Protein AF-X1MNK0-F1 (afdb_monomer_lite)

pLDDT: mean 80.71, std 18.12, range [31.5, 98.0]

Sequence (258 aa):
GKPVTCNIVKPFLPTLLDQTLGMRIPTPIVTHVYDCQQCSGDLDVIRCLNLDRKQLCRLSQLFAEKPAVDDVACSKARADVDSVIAMFFQNTNAQILKHFCTCSGCRELLYQHRQEFRDGLLQKKITDKKFLCDNVSATHIFDYVVPYGIDPANDQYAKFRRSLISHLVYCPNCLAKMQQLHQTIYGIAERAESDVVTIYHIDESAKAEAISESDDIYAGFPIRVERANRGDEVNAGQLASTIDLGAALKQKVSATNL

Structure (mmCIF, N/CA/C/O backbone):
data_AF-X1MNK0-F1
#
_entry.id   AF-X1MNK0-F1
#
loop_
_atom_site.group_PDB
_atom_site.id
_atom_site.type_symbol
_atom_site.label_atom_id
_atom_site.label_alt_id
_atom_site.label_comp_id
_atom_site.label_asym_id
_atom_site.label_entity_id
_atom_site.label_seq_id
_atom_site.pdbx_PDB_ins_code
_atom_site.Cartn_x
_atom_site.Cartn_y
_atom_site.Cartn_z
_atom_site.occupancy
_atom_site.B_iso_or_equiv
_atom_site.auth_seq_id
_atom_site.auth_comp_id
_atom_site.auth_asym_id
_atom_site.auth_atom_id
_atom_site.pdbx_PDB_model_num
ATOM 1 N N . GLY A 1 1 ? 23.516 -0.480 -21.718 1.00 78.25 1 GLY A N 1
ATOM 2 C CA . GLY A 1 1 ? 22.256 0.173 -21.325 1.00 78.25 1 GLY A CA 1
ATOM 3 C C . GLY A 1 1 ? 22.143 0.234 -19.815 1.00 78.25 1 GLY A C 1
ATOM 4 O O . GLY A 1 1 ? 22.989 -0.320 -19.123 1.00 78.25 1 GLY A O 1
ATOM 5 N N . LYS A 1 2 ? 21.119 0.914 -19.301 1.00 85.56 2 LYS A N 1
ATOM 6 C CA . LYS A 1 2 ? 20.775 0.973 -17.876 1.00 85.56 2 LYS A CA 1
ATOM 7 C C . LYS A 1 2 ? 19.555 0.074 -17.616 1.00 85.56 2 LYS A C 1
ATOM 9 O O . LYS A 1 2 ? 18.593 0.160 -18.380 1.00 85.56 2 LYS A O 1
ATOM 14 N N . PRO A 1 3 ? 19.579 -0.783 -16.580 1.00 91.88 3 PRO A N 1
ATOM 15 C CA . PRO A 1 3 ? 18.483 -1.703 -16.310 1.00 91.88 3 PRO A CA 1
ATOM 16 C C . PRO A 1 3 ? 17.337 -1.017 -15.559 1.00 91.88 3 PRO A C 1
ATOM 18 O O . PRO A 1 3 ? 17.549 -0.170 -14.690 1.00 91.88 3 PRO A O 1
ATOM 21 N N . VAL A 1 4 ? 16.120 -1.445 -15.862 1.00 92.94 4 VAL A N 1
ATOM 22 C CA . VAL A 1 4 ? 14.882 -1.146 -15.146 1.00 92.94 4 VAL A CA 1
ATOM 23 C C . VAL A 1 4 ? 14.296 -2.486 -14.708 1.00 92.94 4 VAL A C 1
ATOM 25 O O . VAL A 1 4 ? 13.894 -3.304 -15.536 1.00 92.94 4 VAL A O 1
ATOM 28 N N . THR A 1 5 ? 14.313 -2.724 -13.396 1.00 95.06 5 THR A N 1
ATOM 29 C CA . THR A 1 5 ? 13.782 -3.932 -12.747 1.00 95.06 5 THR A CA 1
ATOM 30 C C . THR A 1 5 ? 12.474 -3.625 -12.024 1.00 95.06 5 THR A C 1
ATOM 32 O O . THR A 1 5 ? 12.120 -2.459 -11.818 1.00 95.06 5 THR A O 1
ATOM 35 N N . CYS A 1 6 ? 11.789 -4.664 -11.539 1.00 95.38 6 CYS A N 1
ATOM 36 C CA . CYS A 1 6 ? 10.554 -4.495 -10.777 1.00 95.38 6 CYS A CA 1
ATOM 37 C C . CYS A 1 6 ? 10.731 -3.584 -9.552 1.00 95.38 6 CYS A C 1
ATOM 39 O O . CYS A 1 6 ? 9.852 -2.772 -9.285 1.00 95.38 6 CYS A O 1
ATOM 41 N N . ASN A 1 7 ? 11.854 -3.651 -8.821 1.00 94.06 7 ASN A N 1
ATOM 42 C CA . ASN A 1 7 ? 12.066 -2.769 -7.665 1.00 94.06 7 ASN A CA 1
ATOM 43 C C . ASN A 1 7 ? 12.278 -1.305 -8.059 1.00 94.06 7 ASN A C 1
ATOM 45 O O . ASN A 1 7 ? 11.892 -0.420 -7.300 1.00 94.06 7 ASN A O 1
ATOM 49 N N . ILE A 1 8 ? 12.854 -1.040 -9.236 1.00 94.31 8 ILE A N 1
ATOM 50 C CA . ILE A 1 8 ? 12.957 0.325 -9.766 1.00 94.31 8 ILE A CA 1
ATOM 51 C C . ILE A 1 8 ? 11.565 0.841 -10.139 1.00 94.31 8 ILE A C 1
ATOM 53 O O . ILE A 1 8 ? 11.261 1.998 -9.878 1.00 94.31 8 ILE A O 1
ATOM 57 N N . VAL A 1 9 ? 10.712 -0.007 -10.718 1.00 94.81 9 VAL A N 1
ATOM 58 C CA . VAL A 1 9 ? 9.365 0.360 -11.184 1.00 94.81 9 VAL A CA 1
ATOM 59 C C . VAL A 1 9 ? 8.353 0.501 -10.051 1.00 94.81 9 VAL A C 1
ATOM 61 O O . VAL A 1 9 ? 7.493 1.378 -10.108 1.00 94.81 9 VAL A O 1
ATOM 64 N N . LYS A 1 10 ? 8.448 -0.336 -9.016 1.00 95.25 10 LYS A N 1
ATOM 65 C CA . LYS A 1 10 ? 7.460 -0.464 -7.937 1.00 95.25 10 LYS A CA 1
ATOM 66 C C . LYS A 1 10 ? 7.042 0.885 -7.321 1.00 95.25 10 LYS A C 1
ATOM 68 O O . LYS A 1 10 ? 5.838 1.132 -7.281 1.00 95.25 10 LYS A O 1
ATOM 73 N N . PRO A 1 11 ? 7.952 1.813 -6.956 1.00 95.38 11 PRO A N 1
ATOM 74 C CA . PRO A 1 11 ? 7.573 3.138 -6.455 1.00 95.38 11 PRO A CA 1
ATOM 75 C C . PRO A 1 11 ? 6.721 3.978 -7.410 1.00 95.38 11 PRO A C 1
ATOM 77 O O . PRO A 1 11 ? 5.974 4.844 -6.962 1.00 95.38 11 PRO A O 1
ATOM 80 N N . PHE A 1 12 ? 6.818 3.746 -8.717 1.00 93.69 12 PHE A N 1
ATOM 81 C CA . PHE A 1 12 ? 6.101 4.511 -9.734 1.00 93.69 12 PHE A CA 1
ATOM 82 C C . PHE A 1 12 ? 4.713 3.943 -10.034 1.00 93.69 12 PHE A C 1
ATOM 84 O O . PHE A 1 12 ? 3.867 4.679 -10.532 1.00 93.69 12 PHE A O 1
ATOM 91 N N . LEU A 1 13 ? 4.432 2.678 -9.696 1.00 94.56 13 LEU A N 1
ATOM 92 C CA . LEU A 1 13 ? 3.138 2.050 -9.997 1.00 94.56 13 LEU A CA 1
ATOM 93 C C . LEU A 1 13 ? 1.934 2.888 -9.525 1.00 94.56 13 LEU A C 1
ATOM 95 O O . LEU A 1 13 ? 1.036 3.114 -10.334 1.00 94.56 13 LEU A O 1
ATOM 99 N N . PRO A 1 14 ? 1.895 3.427 -8.287 1.00 94.62 14 PRO A N 1
ATOM 100 C CA . PRO A 1 14 ? 0.747 4.220 -7.850 1.00 94.62 14 PRO A CA 1
ATOM 101 C C . PRO A 1 14 ? 0.570 5.519 -8.644 1.00 94.62 14 PRO A C 1
ATOM 103 O O . PRO A 1 14 ? -0.558 5.922 -8.917 1.00 94.62 14 PRO A O 1
ATOM 106 N N . THR A 1 15 ? 1.662 6.185 -9.032 1.00 89.56 15 THR A N 1
ATOM 107 C CA . THR A 1 15 ? 1.595 7.469 -9.747 1.00 89.56 15 THR A CA 1
ATOM 108 C C . THR A 1 15 ? 1.287 7.299 -11.230 1.00 89.56 15 THR A C 1
ATOM 110 O O . THR A 1 15 ? 0.727 8.215 -11.821 1.00 89.56 15 THR A O 1
ATOM 113 N N . LEU A 1 16 ? 1.533 6.124 -11.823 1.00 90.25 16 LEU A N 1
ATOM 114 C CA . LEU A 1 16 ? 1.072 5.802 -13.182 1.00 90.25 16 LEU A CA 1
ATOM 115 C C . LEU A 1 16 ? -0.460 5.846 -13.325 1.00 90.25 16 LEU A C 1
ATOM 117 O O . LEU A 1 16 ? -0.965 5.994 -14.434 1.00 90.25 16 LEU A O 1
ATOM 121 N N . LEU A 1 17 ? -1.200 5.728 -12.217 1.00 89.38 17 LEU A N 1
ATOM 122 C CA . LEU A 1 17 ? -2.661 5.839 -12.190 1.00 89.38 17 LEU A CA 1
ATOM 123 C C . LEU A 1 17 ? -3.158 7.290 -12.074 1.00 89.38 17 LEU A C 1
ATOM 125 O O . LEU A 1 17 ? -4.355 7.537 -12.224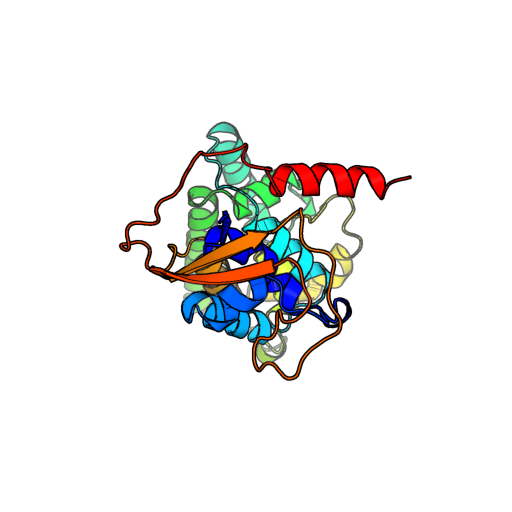 1.00 89.38 17 LEU A O 1
ATOM 129 N N . ASP A 1 18 ? -2.268 8.256 -11.821 1.00 79.62 18 ASP A N 1
ATOM 130 C CA . ASP A 1 18 ? -2.623 9.674 -11.785 1.00 79.62 18 ASP A CA 1
ATOM 131 C C . ASP A 1 18 ? -2.790 10.204 -13.219 1.00 79.62 18 ASP A C 1
ATOM 133 O O . ASP A 1 18 ? -1.825 10.511 -13.921 1.00 79.62 18 ASP A O 1
ATOM 137 N N . GLN A 1 19 ? -4.047 10.339 -13.653 1.00 66.88 19 GLN A N 1
ATOM 138 C CA . GLN A 1 19 ? -4.420 10.811 -14.992 1.00 66.88 19 GLN A CA 1
ATOM 139 C C . GLN A 1 19 ? -3.876 12.210 -15.324 1.00 66.88 19 GLN A C 1
ATOM 141 O O . GLN A 1 19 ? -3.774 12.562 -16.500 1.00 66.88 19 GLN A O 1
ATOM 146 N N . THR A 1 20 ? -3.486 13.007 -14.320 1.00 63.38 20 THR A N 1
ATOM 147 C CA . THR A 1 20 ? -2.887 14.332 -14.555 1.00 63.38 20 THR A CA 1
ATOM 148 C C . THR A 1 20 ? -1.499 14.263 -15.189 1.00 63.38 20 THR A C 1
ATOM 150 O O . THR A 1 20 ? -1.052 15.251 -15.771 1.00 63.38 20 THR A O 1
ATOM 153 N N . LEU A 1 21 ? -0.826 13.109 -15.125 1.00 59.91 21 LEU A N 1
ATOM 154 C CA . LEU A 1 21 ? 0.528 12.934 -15.651 1.00 59.91 21 LEU A CA 1
ATOM 155 C C . LEU A 1 21 ? 0.590 12.591 -17.145 1.00 59.91 21 LEU A C 1
ATOM 157 O O . LEU A 1 21 ? 1.698 12.562 -17.672 1.00 59.91 21 LEU A O 1
ATOM 161 N N . GLY A 1 22 ? -0.558 12.370 -17.808 1.00 56.12 22 GLY A N 1
ATOM 162 C CA . GLY A 1 22 ? -0.745 12.241 -19.266 1.00 56.12 22 GLY A CA 1
ATOM 163 C C . GLY A 1 22 ? 0.529 12.010 -20.087 1.00 56.12 22 GLY A C 1
ATOM 164 O O . GLY A 1 22 ? 0.948 12.891 -20.841 1.00 56.12 22 GLY A O 1
ATOM 165 N N . MET A 1 23 ? 1.180 10.855 -19.910 1.00 59.44 23 MET A N 1
ATOM 166 C CA . MET A 1 23 ? 2.480 10.608 -20.531 1.00 59.44 23 MET A CA 1
ATOM 167 C C . MET A 1 23 ? 2.310 10.377 -22.031 1.00 59.44 23 MET A C 1
ATOM 169 O O . MET A 1 23 ? 1.620 9.453 -22.449 1.00 59.44 23 MET A O 1
ATOM 173 N N . ARG A 1 24 ? 2.950 11.229 -22.839 1.00 55.44 24 ARG A N 1
ATOM 174 C CA . ARG A 1 24 ? 2.905 11.162 -24.310 1.00 55.44 24 ARG A CA 1
ATOM 175 C C . ARG A 1 24 ? 3.951 10.228 -24.921 1.00 55.44 24 ARG A C 1
ATOM 177 O O . ARG A 1 24 ? 3.800 9.850 -26.072 1.00 55.44 24 ARG A O 1
ATOM 184 N N . ILE A 1 25 ? 4.997 9.880 -24.170 1.00 60.50 25 ILE A N 1
ATOM 185 C CA . ILE A 1 25 ? 6.074 8.981 -24.604 1.00 60.50 25 ILE A CA 1
ATOM 186 C C . ILE A 1 25 ? 6.196 7.877 -23.548 1.00 60.50 25 ILE A C 1
ATOM 188 O O . ILE A 1 25 ? 6.317 8.214 -22.362 1.00 60.50 25 ILE A O 1
ATOM 192 N N . PRO A 1 26 ? 6.160 6.585 -23.927 1.00 69.88 26 PRO A N 1
ATOM 193 C CA . PRO A 1 26 ? 6.355 5.494 -22.981 1.00 69.88 26 PRO A CA 1
ATOM 194 C C . PRO A 1 26 ? 7.727 5.632 -22.321 1.00 69.88 26 PRO A C 1
ATOM 196 O O . PRO A 1 26 ? 8.762 5.608 -22.977 1.00 69.88 26 PRO A O 1
ATOM 199 N N . THR A 1 27 ? 7.776 5.821 -21.008 1.00 84.69 27 THR A N 1
ATOM 200 C CA . THR A 1 27 ? 9.059 5.809 -20.294 1.00 84.69 27 THR A CA 1
ATOM 201 C C . THR A 1 27 ? 9.567 4.366 -20.191 1.00 84.69 27 THR A C 1
ATOM 203 O O . THR A 1 27 ? 8.749 3.447 -20.223 1.00 84.69 27 THR A O 1
ATOM 206 N N . PRO A 1 28 ? 10.875 4.121 -19.983 1.00 87.81 28 PRO A N 1
ATOM 207 C CA . PRO A 1 28 ? 11.374 2.770 -19.705 1.00 87.81 28 PRO A CA 1
ATOM 208 C C . PRO A 1 28 ? 10.635 2.064 -18.551 1.00 87.81 28 PRO A C 1
ATOM 210 O O . PRO A 1 28 ? 10.522 0.844 -18.538 1.00 87.81 28 PRO A O 1
ATOM 213 N N . ILE A 1 29 ? 10.082 2.836 -17.607 1.00 89.75 29 ILE A N 1
ATOM 214 C CA . ILE A 1 29 ? 9.209 2.345 -16.532 1.00 89.75 29 ILE A CA 1
ATOM 215 C C . ILE A 1 29 ? 7.887 1.809 -17.099 1.00 89.75 29 ILE A C 1
ATOM 217 O O . ILE A 1 29 ? 7.488 0.705 -16.746 1.00 89.75 29 ILE A O 1
ATOM 221 N N . VAL A 1 30 ? 7.213 2.559 -17.978 1.00 88.38 30 VAL A N 1
ATOM 222 C CA . VAL A 1 30 ? 5.961 2.117 -18.624 1.00 88.38 30 VAL A CA 1
ATOM 223 C C . VAL A 1 30 ? 6.200 0.881 -19.481 1.00 88.38 30 VAL A C 1
ATOM 225 O O . VAL A 1 30 ? 5.417 -0.061 -19.411 1.00 88.38 30 VAL A O 1
ATOM 228 N N . THR A 1 31 ? 7.298 0.859 -20.234 1.00 89.38 31 THR A N 1
ATOM 229 C CA . THR A 1 31 ? 7.669 -0.292 -21.066 1.00 89.38 31 THR A CA 1
ATOM 230 C C . THR A 1 31 ? 7.909 -1.530 -20.211 1.00 89.38 31 THR A C 1
ATOM 232 O O . THR A 1 31 ? 7.340 -2.579 -20.488 1.00 89.38 31 THR A O 1
ATOM 235 N N . HIS A 1 32 ? 8.623 -1.398 -19.088 1.00 93.19 32 HIS A N 1
ATOM 236 C CA . HIS A 1 32 ? 8.760 -2.503 -18.140 1.00 93.19 32 HIS A CA 1
ATOM 237 C C . HIS A 1 32 ? 7.414 -2.991 -17.603 1.00 93.19 32 HIS A C 1
ATOM 239 O O . HIS A 1 32 ? 7.200 -4.194 -17.518 1.00 93.19 32 HIS A O 1
ATOM 245 N N . VAL A 1 33 ? 6.498 -2.088 -17.238 1.00 93.19 33 VAL A N 1
ATOM 246 C CA . VAL A 1 33 ? 5.158 -2.479 -16.768 1.00 93.19 33 VAL A CA 1
ATOM 247 C C . VAL A 1 33 ? 4.395 -3.247 -17.847 1.00 93.19 33 VAL A C 1
ATOM 249 O O . VAL A 1 33 ? 3.717 -4.211 -17.513 1.00 93.19 33 VAL A O 1
ATOM 252 N N . TYR A 1 34 ? 4.513 -2.853 -19.116 1.00 90.44 34 TYR A N 1
ATOM 253 C CA . TYR A 1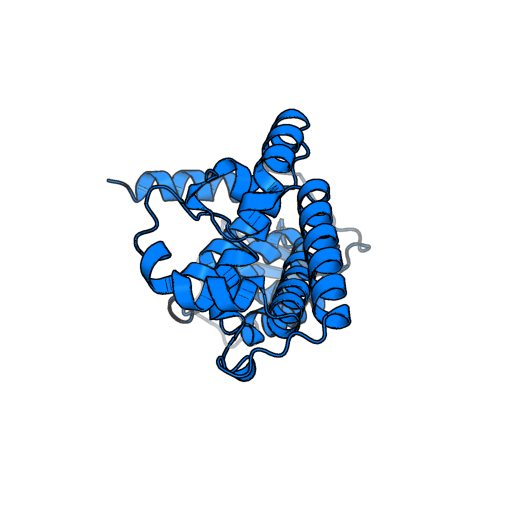 34 ? 3.875 -3.554 -20.230 1.00 90.44 34 TYR A CA 1
ATOM 254 C C . TYR A 1 34 ? 4.444 -4.969 -20.430 1.00 90.44 34 TYR A C 1
ATOM 256 O O . TYR A 1 34 ? 3.687 -5.921 -20.608 1.00 90.44 34 TYR A O 1
ATOM 264 N N . ASP A 1 35 ? 5.767 -5.119 -20.331 1.00 91.38 35 ASP A N 1
ATOM 265 C CA . ASP A 1 35 ? 6.458 -6.390 -20.578 1.00 91.38 35 ASP A CA 1
ATOM 266 C C . ASP A 1 35 ? 6.470 -7.346 -19.372 1.00 91.38 35 ASP A C 1
ATOM 268 O O . ASP A 1 35 ? 6.630 -8.562 -19.529 1.00 91.38 35 ASP A O 1
ATOM 272 N N . CYS A 1 36 ? 6.326 -6.812 -18.158 1.00 95.50 36 CYS A N 1
ATOM 273 C CA . CYS A 1 36 ? 6.372 -7.556 -16.906 1.00 95.50 36 CYS A CA 1
ATOM 274 C C . CYS A 1 36 ? 4.961 -7.812 -16.366 1.00 95.50 36 CYS A C 1
ATOM 276 O O . CYS A 1 36 ? 4.360 -6.951 -15.721 1.00 95.50 36 CYS A O 1
ATOM 278 N N . GLN A 1 37 ? 4.473 -9.046 -16.534 1.00 95.62 37 GLN A N 1
ATOM 279 C CA . GLN A 1 37 ? 3.151 -9.474 -16.051 1.00 95.62 37 GLN A CA 1
ATOM 280 C C . GLN A 1 37 ? 2.951 -9.240 -14.544 1.00 95.62 37 GLN A C 1
ATOM 282 O O . GLN A 1 37 ? 1.839 -8.985 -14.085 1.00 95.62 37 GLN A O 1
ATOM 287 N N . GLN A 1 38 ? 4.025 -9.323 -13.756 1.00 97.00 38 GLN A N 1
ATOM 288 C CA . GLN A 1 38 ? 3.951 -9.050 -12.327 1.00 97.00 38 GLN A CA 1
ATOM 289 C C . GLN A 1 38 ? 3.657 -7.570 -12.057 1.00 97.00 38 GLN A C 1
ATOM 291 O O . GLN A 1 38 ? 2.743 -7.259 -11.299 1.00 97.00 38 GLN A O 1
ATOM 296 N N . CYS A 1 39 ? 4.396 -6.655 -12.691 1.00 97.00 39 CYS A N 1
ATOM 297 C CA . CYS A 1 39 ? 4.196 -5.220 -12.505 1.00 97.00 39 CYS A CA 1
ATOM 298 C C . CYS A 1 39 ? 2.869 -4.734 -13.099 1.00 97.00 39 CYS A C 1
ATOM 300 O O . CYS A 1 39 ? 2.237 -3.864 -12.499 1.00 97.00 39 CYS A O 1
ATOM 302 N N . SER A 1 40 ? 2.422 -5.293 -14.231 1.00 96.19 40 SER A N 1
ATOM 303 C CA . SER A 1 40 ? 1.093 -4.989 -14.774 1.00 96.19 40 SER A CA 1
ATOM 304 C C . SER A 1 40 ? -0.022 -5.469 -13.841 1.00 96.19 40 SER A C 1
ATOM 306 O O . SER A 1 40 ? -0.930 -4.701 -13.528 1.00 96.19 40 SER A O 1
ATOM 308 N N . GLY A 1 41 ? 0.087 -6.693 -13.315 1.00 97.62 41 GLY A N 1
ATOM 309 C CA . GLY A 1 41 ? -0.868 -7.238 -12.352 1.00 97.62 41 GLY A CA 1
ATOM 310 C C . GLY A 1 41 ? -0.920 -6.430 -11.055 1.00 97.62 41 GLY A C 1
ATOM 311 O O . GLY A 1 41 ? -2.004 -6.111 -10.569 1.00 97.62 41 GLY A O 1
ATOM 312 N N . ASP A 1 42 ? 0.235 -6.031 -10.521 1.00 97.88 42 ASP A N 1
ATOM 313 C CA . ASP A 1 42 ? 0.305 -5.166 -9.340 1.00 97.88 42 ASP A CA 1
ATOM 314 C C . ASP A 1 42 ? -0.335 -3.789 -9.616 1.00 97.88 42 ASP A C 1
ATOM 316 O O . ASP A 1 42 ? -1.076 -3.276 -8.775 1.00 97.88 42 ASP A O 1
ATOM 320 N N . LEU A 1 43 ? -0.127 -3.203 -10.806 1.00 96.44 43 LEU A N 1
ATOM 321 C CA . LEU A 1 43 ? -0.776 -1.949 -11.213 1.00 96.44 43 LEU A CA 1
ATOM 322 C C . LEU A 1 43 ? -2.306 -2.078 -11.265 1.00 96.44 43 LEU A C 1
ATOM 324 O O . LEU A 1 43 ? -3.015 -1.180 -10.801 1.00 96.44 43 LEU A O 1
ATOM 328 N N . ASP A 1 44 ? -2.820 -3.183 -11.805 1.00 97.06 44 ASP A N 1
ATOM 329 C CA . ASP A 1 44 ? -4.258 -3.454 -11.873 1.00 97.06 44 ASP A CA 1
ATOM 330 C C . ASP A 1 44 ? -4.865 -3.640 -10.476 1.00 97.06 44 ASP A C 1
ATOM 332 O O . ASP A 1 44 ? -5.932 -3.094 -10.185 1.00 97.06 44 ASP A O 1
ATOM 336 N N . VAL A 1 45 ? -4.159 -4.331 -9.574 1.00 98.00 45 VAL A N 1
ATOM 337 C CA . VAL A 1 45 ? -4.568 -4.455 -8.169 1.00 98.00 45 VAL A CA 1
ATOM 338 C C . VAL A 1 45 ? -4.658 -3.080 -7.508 1.00 98.00 45 VAL A C 1
ATOM 340 O O . VAL A 1 45 ? -5.675 -2.782 -6.882 1.00 98.00 45 VAL A O 1
ATOM 343 N N . ILE A 1 46 ? -3.651 -2.214 -7.680 1.00 97.19 46 ILE A N 1
ATOM 344 C CA . ILE A 1 46 ? -3.669 -0.851 -7.123 1.00 97.19 46 ILE A CA 1
ATOM 345 C C . ILE A 1 46 ? -4.829 -0.041 -7.719 1.00 97.19 46 ILE A C 1
ATOM 347 O O . ILE A 1 46 ? -5.513 0.672 -6.982 1.00 97.19 46 ILE A O 1
ATOM 351 N N . ARG A 1 47 ? -5.109 -0.181 -9.022 1.00 96.19 47 ARG A N 1
ATOM 352 C CA . ARG A 1 47 ? -6.244 0.486 -9.682 1.00 96.19 47 ARG A CA 1
ATOM 353 C C . ARG A 1 47 ? -7.576 0.102 -9.038 1.00 96.19 47 ARG A C 1
ATOM 355 O O . ARG A 1 47 ? -8.396 0.979 -8.774 1.00 96.19 47 ARG A O 1
ATOM 362 N N . CYS A 1 48 ? -7.768 -1.176 -8.717 1.00 96.50 48 CYS A N 1
ATOM 363 C CA . CYS A 1 48 ? -8.976 -1.681 -8.056 1.00 96.50 48 CYS A CA 1
ATOM 364 C C . CYS A 1 48 ? -9.172 -1.151 -6.625 1.00 96.50 48 CYS A C 1
ATOM 366 O O . CYS A 1 48 ? -10.294 -1.170 -6.120 1.00 96.50 48 CYS A O 1
ATOM 368 N N . LEU A 1 49 ? -8.120 -0.643 -5.971 1.00 95.75 49 LEU A N 1
ATOM 369 C CA . LEU A 1 49 ? -8.247 0.005 -4.661 1.00 95.75 49 LEU A CA 1
ATOM 370 C C . LEU A 1 49 ? -8.940 1.376 -4.745 1.00 95.75 49 LEU A C 1
ATOM 372 O O . LEU A 1 49 ? -9.414 1.872 -3.721 1.00 95.75 49 LEU A O 1
ATOM 376 N N . ASN A 1 50 ? -9.010 1.974 -5.943 1.00 94.81 50 ASN A N 1
ATOM 377 C CA . ASN A 1 50 ? -9.645 3.267 -6.213 1.00 94.81 50 ASN A CA 1
ATOM 378 C C . ASN A 1 50 ? -9.159 4.393 -5.276 1.00 94.81 50 ASN A C 1
ATOM 380 O O . ASN A 1 50 ? -9.948 5.217 -4.820 1.00 94.81 50 ASN A O 1
ATOM 384 N N . LEU A 1 51 ? -7.865 4.381 -4.940 1.00 94.19 51 LEU A N 1
ATOM 385 C CA . LEU A 1 51 ? -7.241 5.347 -4.034 1.00 94.19 51 LEU A CA 1
ATOM 386 C C . LEU A 1 51 ? -7.238 6.755 -4.627 1.00 94.19 51 LEU A C 1
ATOM 388 O O . LEU A 1 51 ? -7.031 6.936 -5.827 1.00 94.19 51 LEU A O 1
ATOM 392 N N . ASP A 1 52 ? -7.415 7.762 -3.772 1.00 92.69 52 ASP A N 1
ATOM 393 C CA . ASP A 1 52 ? -7.284 9.150 -4.205 1.00 92.69 52 ASP A CA 1
ATOM 394 C C . ASP A 1 52 ? -5.818 9.522 -4.497 1.00 92.69 52 ASP A C 1
ATOM 396 O O . ASP A 1 52 ? -4.872 8.833 -4.109 1.00 92.69 52 ASP A O 1
ATOM 400 N N . ARG A 1 53 ? -5.609 10.667 -5.152 1.00 91.31 53 ARG A N 1
ATOM 401 C CA . ARG A 1 53 ? -4.273 11.150 -5.526 1.00 91.31 53 ARG A CA 1
ATOM 402 C C . ARG A 1 53 ? -3.300 11.249 -4.343 1.00 91.31 53 ARG A C 1
ATOM 404 O O . ARG A 1 53 ? -2.136 10.882 -4.474 1.00 91.31 53 ARG A O 1
ATOM 411 N N . LYS A 1 54 ? -3.745 11.738 -3.179 1.00 90.69 54 LYS A N 1
ATOM 412 C CA . LYS A 1 54 ? -2.886 11.868 -1.987 1.00 90.69 54 LYS A CA 1
ATOM 413 C C . LYS A 1 54 ? -2.528 10.495 -1.420 1.00 90.69 54 LYS A C 1
ATOM 415 O O . LYS A 1 54 ? -1.415 10.305 -0.929 1.00 90.69 54 LYS A O 1
ATOM 420 N N . GLN A 1 55 ? -3.457 9.546 -1.466 1.00 93.81 55 GLN A N 1
ATOM 421 C CA . GLN A 1 55 ? -3.237 8.156 -1.071 1.00 93.81 55 GLN A CA 1
ATOM 422 C C . GLN A 1 55 ? -2.255 7.457 -2.022 1.00 93.81 55 GLN A C 1
ATOM 424 O O . GLN A 1 55 ? -1.297 6.849 -1.547 1.00 93.81 55 GLN A O 1
ATOM 429 N N . LEU A 1 56 ? -2.405 7.628 -3.341 1.00 94.81 56 LEU A N 1
ATOM 430 C CA . LEU A 1 56 ? -1.466 7.109 -4.344 1.00 94.81 56 LEU A CA 1
ATOM 431 C C . LEU A 1 56 ? -0.052 7.682 -4.160 1.00 94.81 56 LEU A C 1
ATOM 433 O O . LEU A 1 56 ? 0.918 6.926 -4.163 1.00 94.81 56 LEU A O 1
ATOM 437 N N . CYS A 1 57 ? 0.083 8.989 -3.911 1.00 92.62 57 CYS A N 1
ATOM 438 C CA . CYS A 1 57 ? 1.383 9.605 -3.619 1.00 92.62 57 CYS A CA 1
ATOM 439 C C . CYS A 1 57 ? 2.048 9.010 -2.369 1.00 92.62 57 CYS A C 1
ATO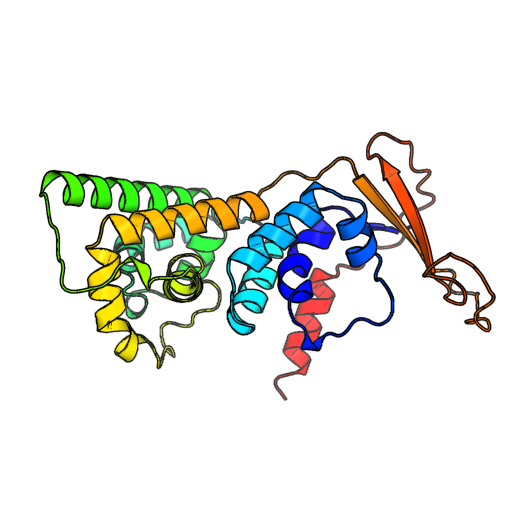M 441 O O . CYS A 1 57 ? 3.243 8.720 -2.384 1.00 92.62 57 CYS A O 1
ATOM 443 N N . ARG A 1 58 ? 1.291 8.795 -1.286 1.00 93.69 58 ARG A N 1
ATOM 444 C CA . ARG A 1 58 ? 1.824 8.168 -0.064 1.00 93.69 58 ARG A CA 1
ATOM 445 C C . ARG A 1 58 ? 2.198 6.707 -0.281 1.00 93.69 58 ARG A C 1
ATOM 447 O O . ARG A 1 58 ? 3.215 6.264 0.240 1.00 93.69 58 ARG A O 1
ATOM 454 N N . LEU A 1 59 ? 1.419 5.974 -1.074 1.00 95.69 59 LEU A N 1
ATOM 455 C CA . LEU A 1 59 ? 1.735 4.597 -1.444 1.00 95.69 59 LEU A CA 1
ATOM 456 C C . LEU A 1 59 ? 3.026 4.522 -2.275 1.00 95.69 59 LEU A C 1
ATOM 458 O O . LEU A 1 59 ? 3.872 3.671 -2.021 1.00 95.69 59 LEU A O 1
ATOM 462 N N . SER A 1 60 ? 3.213 5.456 -3.212 1.00 94.50 60 SER A N 1
ATOM 463 C CA . SER A 1 60 ? 4.445 5.592 -4.000 1.00 94.50 60 SER A CA 1
ATOM 464 C C . SER A 1 60 ? 5.662 5.837 -3.106 1.00 94.50 60 SER A C 1
ATOM 466 O O . SER A 1 60 ? 6.684 5.167 -3.247 1.00 94.50 60 SER A O 1
ATOM 468 N N . GLN A 1 61 ? 5.529 6.734 -2.124 1.00 93.81 61 GLN A N 1
ATOM 469 C CA . GLN A 1 61 ? 6.575 6.989 -1.134 1.00 93.81 61 GLN A CA 1
ATOM 470 C C . GLN A 1 61 ? 6.870 5.754 -0.283 1.00 93.81 61 GLN A C 1
ATOM 472 O O . GLN A 1 61 ? 8.036 5.425 -0.100 1.00 93.81 61 GLN A O 1
ATOM 477 N N . LEU A 1 62 ? 5.841 5.045 0.191 1.00 94.38 62 LEU A N 1
ATOM 478 C CA . LEU A 1 62 ? 6.015 3.808 0.953 1.00 94.38 62 LEU A CA 1
ATOM 479 C C . LEU A 1 62 ? 6.817 2.770 0.158 1.00 94.38 62 LEU A C 1
ATOM 481 O O . LEU A 1 62 ? 7.734 2.166 0.700 1.00 94.38 62 LEU A O 1
ATOM 485 N N . PHE A 1 63 ? 6.497 2.578 -1.122 1.00 94.88 63 PHE A N 1
ATOM 486 C CA . PHE A 1 63 ? 7.197 1.624 -1.985 1.00 94.88 63 PHE A CA 1
ATOM 487 C C . PHE A 1 63 ? 8.649 2.019 -2.286 1.00 94.88 63 PHE A C 1
ATOM 489 O O . PHE A 1 63 ? 9.446 1.153 -2.638 1.00 94.88 63 PHE A O 1
ATOM 496 N N . ALA A 1 64 ? 9.003 3.300 -2.146 1.00 92.75 64 ALA A N 1
ATOM 497 C CA . ALA A 1 64 ? 10.380 3.779 -2.269 1.00 92.75 64 ALA A CA 1
ATOM 498 C C . ALA A 1 64 ? 11.210 3.589 -0.986 1.00 92.75 64 ALA A C 1
ATOM 500 O O . ALA A 1 64 ? 12.441 3.656 -1.036 1.00 92.75 64 ALA A O 1
ATOM 501 N N . GLU A 1 65 ? 10.565 3.400 0.167 1.00 90.00 65 GLU A N 1
ATOM 502 C CA . GLU A 1 65 ? 11.260 3.226 1.439 1.00 90.00 65 GLU A CA 1
ATOM 503 C C . GLU A 1 65 ? 11.924 1.849 1.511 1.00 90.00 65 GLU A C 1
ATOM 505 O O . GLU A 1 65 ? 11.366 0.826 1.112 1.00 90.00 65 GLU A O 1
ATOM 510 N N . LYS A 1 66 ? 13.134 1.815 2.072 1.00 81.12 66 LYS A N 1
ATOM 511 C CA . LYS A 1 66 ? 13.807 0.554 2.380 1.00 81.12 66 LYS A CA 1
ATOM 512 C C . LYS A 1 66 ? 13.367 0.085 3.766 1.00 81.12 66 LYS A C 1
ATOM 514 O O . LYS A 1 66 ? 13.357 0.908 4.687 1.00 81.12 66 LYS A O 1
ATOM 519 N N . PRO A 1 67 ? 13.050 -1.208 3.949 1.00 76.00 67 PRO A N 1
ATOM 520 C CA . PRO A 1 67 ? 12.822 -1.757 5.275 1.00 76.00 67 PRO A CA 1
ATOM 521 C C . PRO A 1 67 ? 14.040 -1.481 6.156 1.00 76.00 67 PRO A C 1
ATOM 523 O O . PRO A 1 67 ? 15.170 -1.790 5.778 1.00 76.00 67 PRO A O 1
ATOM 526 N N . ALA A 1 68 ? 13.812 -0.879 7.318 1.00 72.31 68 ALA A N 1
ATOM 527 C CA . ALA A 1 68 ? 14.851 -0.630 8.303 1.00 72.31 68 ALA A CA 1
ATOM 528 C C . ALA A 1 68 ? 14.422 -1.280 9.616 1.00 72.31 68 ALA A C 1
ATOM 530 O O . ALA A 1 68 ? 13.406 -0.900 10.202 1.00 72.31 68 ALA A O 1
ATOM 531 N N . VAL A 1 69 ? 15.189 -2.280 10.050 1.00 76.00 69 VAL A N 1
ATOM 532 C CA . VAL A 1 69 ? 15.080 -2.824 11.403 1.00 76.00 69 VAL A CA 1
ATOM 533 C C . VAL A 1 69 ? 15.910 -1.922 12.308 1.00 76.00 69 VAL A C 1
ATOM 535 O O . VAL A 1 69 ? 17.102 -1.737 12.082 1.00 76.00 69 VAL A O 1
ATOM 538 N N . ASP A 1 70 ? 15.255 -1.333 13.298 1.00 84.81 70 ASP A N 1
ATOM 539 C CA . ASP A 1 70 ? 15.867 -0.481 14.313 1.00 84.81 70 ASP A CA 1
ATOM 540 C C . ASP A 1 70 ? 15.266 -0.891 15.654 1.00 84.81 70 ASP A C 1
ATOM 542 O O . ASP A 1 70 ? 14.091 -0.635 15.909 1.00 84.81 70 ASP A O 1
ATOM 546 N N . ASP A 1 71 ? 16.056 -1.553 16.497 1.00 86.62 71 ASP A N 1
ATOM 547 C CA . ASP A 1 71 ? 15.591 -2.109 17.771 1.00 86.62 71 ASP A CA 1
ATOM 548 C C . ASP A 1 71 ? 15.035 -1.038 18.720 1.00 86.62 71 ASP A C 1
ATOM 550 O O . ASP A 1 71 ? 14.068 -1.283 19.450 1.00 86.62 71 ASP A O 1
ATOM 554 N N . VAL A 1 72 ? 15.592 0.178 18.684 1.00 87.75 72 VAL A N 1
ATOM 555 C CA . VAL A 1 72 ? 15.124 1.297 19.510 1.00 87.75 72 VAL A CA 1
ATOM 556 C C . VAL A 1 72 ? 13.776 1.792 18.995 1.00 87.75 72 VAL A C 1
ATOM 558 O O . VAL A 1 72 ? 12.855 2.012 19.788 1.00 87.75 72 VAL A O 1
ATOM 561 N N . ALA A 1 73 ? 13.635 1.947 17.676 1.00 89.88 73 ALA A N 1
ATOM 562 C CA . ALA A 1 73 ? 12.363 2.319 17.064 1.00 89.88 73 ALA A CA 1
ATOM 563 C C . ALA A 1 73 ? 11.296 1.227 17.252 1.00 89.88 73 ALA A C 1
ATOM 565 O O . ALA A 1 73 ? 10.154 1.553 17.572 1.00 89.88 73 ALA A O 1
ATOM 566 N N . CYS A 1 74 ? 11.677 -0.050 17.161 1.00 94.00 74 CYS A N 1
ATOM 567 C CA . CYS A 1 74 ? 10.809 -1.194 17.425 1.00 94.00 74 CYS A CA 1
ATOM 568 C C . CYS A 1 74 ? 10.272 -1.164 18.857 1.00 94.00 74 CYS A C 1
ATOM 570 O O . CYS A 1 74 ? 9.071 -1.312 19.065 1.00 94.00 74 CYS A O 1
ATOM 572 N N . SER A 1 75 ? 11.139 -0.943 19.849 1.00 93.75 75 SER A N 1
ATOM 573 C CA . SER A 1 75 ? 10.735 -0.857 21.257 1.00 93.75 75 SER A CA 1
ATOM 574 C C . SER A 1 75 ? 9.719 0.268 21.494 1.00 93.75 75 SER A C 1
ATOM 576 O O . SER A 1 75 ? 8.667 0.045 22.095 1.00 93.75 75 SER A O 1
ATOM 578 N N . LYS A 1 76 ? 9.970 1.458 20.930 1.00 93.31 76 LYS A N 1
ATOM 579 C CA . LYS A 1 76 ? 9.033 2.593 21.003 1.00 93.31 76 LYS A CA 1
ATOM 580 C C . LYS A 1 76 ? 7.709 2.300 20.299 1.00 93.31 76 LYS A C 1
ATOM 582 O O . LYS A 1 76 ? 6.655 2.598 20.845 1.00 93.31 76 LYS A O 1
ATOM 587 N N . ALA A 1 77 ? 7.752 1.699 19.112 1.00 92.50 77 ALA A N 1
ATOM 588 C CA . ALA A 1 77 ? 6.548 1.348 18.369 1.00 92.50 77 ALA A CA 1
ATOM 589 C C . ALA A 1 77 ? 5.696 0.320 19.124 1.00 92.50 77 ALA A C 1
ATOM 591 O O . ALA A 1 77 ? 4.482 0.476 19.205 1.00 92.50 77 ALA A O 1
ATOM 592 N N . ARG A 1 78 ? 6.326 -0.686 19.743 1.00 93.31 78 ARG A N 1
ATOM 593 C CA . ARG A 1 78 ? 5.641 -1.678 20.584 1.00 93.31 78 ARG A CA 1
ATOM 594 C C . ARG A 1 78 ? 4.937 -1.045 21.781 1.00 93.31 78 ARG A C 1
ATOM 596 O O . ARG A 1 78 ? 3.832 -1.464 22.095 1.00 93.31 78 ARG A O 1
ATOM 603 N N . ALA A 1 79 ? 5.539 -0.037 22.411 1.00 93.00 79 ALA A N 1
ATOM 604 C CA . ALA A 1 79 ? 4.907 0.684 23.518 1.00 93.00 79 ALA A CA 1
ATOM 605 C C . ALA A 1 79 ? 3.623 1.430 23.095 1.00 93.00 79 ALA A C 1
ATOM 607 O O . ALA A 1 79 ? 2.704 1.563 23.896 1.00 93.00 79 ALA A O 1
ATOM 608 N N . ASP A 1 80 ? 3.537 1.850 21.830 1.00 92.38 80 ASP A N 1
ATOM 609 C CA . ASP A 1 80 ? 2.413 2.613 21.273 1.00 92.38 80 ASP A CA 1
ATOM 610 C C . ASP A 1 80 ? 1.428 1.756 20.453 1.00 92.38 80 ASP A C 1
ATOM 612 O O . ASP A 1 80 ? 0.492 2.291 19.845 1.00 92.38 80 ASP A O 1
ATOM 616 N N . VAL A 1 81 ? 1.612 0.431 20.410 1.00 91.94 81 VAL A N 1
ATOM 617 C CA . VAL A 1 81 ? 0.844 -0.462 19.525 1.00 91.94 81 VAL A CA 1
ATOM 618 C C . VAL A 1 81 ? -0.664 -0.369 19.771 1.00 91.94 81 VAL A C 1
ATOM 620 O O . VAL A 1 81 ? -1.435 -0.306 18.813 1.00 91.94 81 VAL A O 1
ATOM 623 N N . ASP A 1 82 ? -1.089 -0.244 21.030 1.00 90.88 82 ASP A N 1
ATOM 624 C CA . ASP A 1 82 ? -2.502 -0.135 21.407 1.00 90.88 82 ASP A CA 1
ATOM 625 C C . ASP A 1 82 ? -3.158 1.126 20.834 1.00 90.88 82 ASP A C 1
ATOM 627 O O . ASP A 1 82 ? -4.288 1.076 20.343 1.00 90.88 82 ASP A O 1
ATOM 631 N N . SER A 1 83 ? -2.435 2.251 20.810 1.00 90.81 83 SER A N 1
ATOM 632 C CA . SER A 1 83 ? -2.911 3.498 20.199 1.00 90.81 83 SER A CA 1
ATOM 633 C C . SER A 1 83 ? -3.122 3.339 18.691 1.00 90.81 83 SER A C 1
ATOM 635 O O . SER A 1 83 ? -4.082 3.877 18.134 1.00 90.81 83 SER A O 1
ATOM 637 N N . VAL A 1 84 ? -2.258 2.567 18.023 1.00 91.06 84 VAL A N 1
ATOM 638 C CA . VAL A 1 84 ? -2.360 2.283 16.583 1.00 91.06 84 VAL A CA 1
ATOM 639 C C . VAL A 1 84 ? -3.487 1.290 16.284 1.00 91.06 84 VAL A C 1
ATOM 641 O O . VAL A 1 84 ? -4.229 1.476 15.314 1.00 91.06 84 VAL A O 1
ATOM 644 N N . ILE A 1 85 ? -3.668 0.266 17.123 1.00 89.62 85 ILE A N 1
ATOM 645 C CA . ILE A 1 85 ? -4.776 -0.698 17.024 1.00 89.62 85 ILE A CA 1
ATOM 646 C C . ILE A 1 85 ? -6.117 0.014 17.203 1.00 89.62 85 ILE A C 1
ATOM 648 O O . ILE A 1 85 ? -7.025 -0.172 16.393 1.00 89.62 85 ILE A O 1
ATOM 652 N N . ALA A 1 86 ? -6.219 0.876 18.216 1.00 88.38 86 ALA A N 1
ATOM 653 C CA . ALA A 1 86 ? -7.408 1.670 18.495 1.00 88.38 86 ALA A CA 1
ATOM 654 C C . ALA A 1 86 ? -7.611 2.838 17.509 1.00 88.38 86 ALA A C 1
ATOM 656 O O . ALA A 1 86 ? -8.590 3.574 17.623 1.00 88.38 86 ALA A O 1
ATOM 657 N N . MET A 1 87 ? -6.704 3.013 16.537 1.00 88.81 87 MET A N 1
ATOM 658 C CA . MET A 1 87 ? -6.738 4.072 15.521 1.00 88.81 87 MET A CA 1
ATOM 659 C C . MET A 1 87 ? -6.755 5.493 16.119 1.00 88.81 87 MET A C 1
ATOM 661 O O . MET A 1 87 ? -7.213 6.446 15.486 1.00 88.81 87 MET A O 1
ATOM 665 N N . PHE A 1 88 ? -6.226 5.651 17.336 1.00 85.62 88 PHE A N 1
ATOM 666 C CA . PHE A 1 88 ? -6.093 6.923 18.044 1.00 85.62 88 PHE A CA 1
ATOM 667 C C . PHE A 1 88 ? -4.701 7.509 17.833 1.00 85.62 88 PHE A C 1
ATOM 669 O O . PHE A 1 88 ? -3.882 7.595 18.747 1.00 85.62 88 PHE A O 1
ATOM 676 N N . PHE A 1 89 ? -4.437 7.946 16.603 1.00 87.56 89 PHE A N 1
ATOM 677 C CA . PHE A 1 89 ? -3.109 8.417 16.213 1.00 87.56 89 PHE A CA 1
ATOM 678 C C . PHE A 1 89 ? -2.625 9.646 16.984 1.00 87.56 89 PHE A C 1
ATOM 680 O O . PHE A 1 89 ? -1.423 9.815 17.136 1.00 87.56 89 PHE A O 1
ATOM 687 N N . GLN A 1 90 ? -3.531 10.454 17.544 1.00 85.06 90 GLN A N 1
ATOM 688 C CA . GLN A 1 90 ? -3.179 11.588 18.409 1.00 85.06 90 GLN A CA 1
ATOM 689 C C . GLN A 1 90 ? -2.358 11.203 19.657 1.00 85.06 90 GLN A C 1
ATOM 691 O O . GLN A 1 90 ? -1.724 12.065 20.254 1.00 85.06 90 GLN A O 1
ATOM 696 N N . ASN A 1 91 ? -2.377 9.924 20.050 1.00 86.62 91 ASN A N 1
ATOM 697 C CA . ASN A 1 91 ? -1.627 9.399 21.191 1.00 86.62 91 ASN A CA 1
ATOM 698 C C . ASN A 1 91 ? -0.256 8.838 20.780 1.00 86.62 91 ASN A C 1
ATOM 700 O O . ASN A 1 91 ? 0.431 8.249 21.605 1.00 86.62 91 ASN A O 1
ATOM 704 N N . THR A 1 92 ? 0.127 8.979 19.511 1.00 90.56 92 THR A N 1
ATOM 705 C CA . THR A 1 92 ? 1.436 8.587 18.989 1.00 90.56 92 THR A CA 1
ATOM 706 C C . THR A 1 92 ? 1.981 9.690 18.074 1.00 90.56 92 THR A C 1
ATOM 708 O O . THR A 1 92 ? 1.462 10.806 18.038 1.00 90.56 92 THR A O 1
ATOM 711 N N . ASN A 1 93 ? 3.061 9.420 17.346 1.00 91.69 93 ASN A N 1
ATOM 712 C CA . ASN A 1 93 ? 3.708 10.389 16.468 1.00 91.69 93 ASN A CA 1
ATOM 713 C C . ASN A 1 93 ? 3.988 9.819 15.070 1.00 91.69 93 ASN A C 1
ATOM 715 O O . ASN A 1 93 ? 3.987 8.607 14.846 1.00 91.69 93 ASN A O 1
ATOM 719 N N . ALA A 1 94 ? 4.281 10.716 14.127 1.00 92.12 94 ALA A N 1
ATOM 720 C CA . ALA A 1 94 ? 4.515 10.373 12.725 1.00 92.12 94 ALA A CA 1
ATOM 721 C C . ALA A 1 94 ? 5.669 9.373 12.512 1.00 92.12 94 ALA A C 1
ATOM 723 O O . ALA A 1 94 ? 5.610 8.564 11.588 1.00 92.12 94 ALA A O 1
ATOM 724 N N . GLN A 1 95 ? 6.705 9.390 13.361 1.00 91.94 95 GLN A N 1
ATOM 725 C CA . GLN A 1 95 ? 7.836 8.462 13.236 1.00 91.94 95 GLN A CA 1
ATOM 726 C C . GLN A 1 95 ? 7.438 7.037 13.616 1.00 91.94 95 GLN A C 1
ATOM 728 O O . GLN A 1 95 ? 7.818 6.092 12.930 1.00 91.94 95 GLN A O 1
ATOM 733 N N . ILE A 1 96 ? 6.625 6.878 14.662 1.00 92.94 96 ILE A N 1
ATOM 734 C CA . ILE A 1 96 ? 6.098 5.571 15.067 1.00 92.94 96 ILE A CA 1
ATOM 735 C C . ILE A 1 96 ? 5.142 5.026 14.002 1.00 92.94 96 ILE A C 1
ATOM 737 O O . ILE A 1 96 ? 5.273 3.872 13.594 1.00 92.94 96 ILE A O 1
ATOM 741 N N . LEU A 1 97 ? 4.245 5.863 13.471 1.00 93.38 97 LEU A N 1
ATOM 742 C CA . LEU A 1 97 ? 3.353 5.475 12.372 1.00 93.38 97 LEU A CA 1
ATOM 743 C C . LEU A 1 97 ? 4.128 5.063 11.114 1.00 93.38 97 LEU A C 1
ATOM 745 O O . LEU A 1 97 ? 3.825 4.029 10.515 1.00 93.38 97 LEU A O 1
ATOM 749 N N . LYS A 1 98 ? 5.166 5.824 10.741 1.00 93.25 98 LYS A N 1
ATOM 750 C CA . LYS A 1 98 ? 6.094 5.451 9.664 1.00 93.25 98 LYS A CA 1
ATOM 751 C C . LYS A 1 98 ? 6.758 4.104 9.954 1.00 93.25 98 LYS A C 1
ATOM 753 O O . LYS A 1 98 ? 6.809 3.264 9.061 1.00 93.25 98 LYS A O 1
ATOM 758 N N . HIS A 1 99 ? 7.220 3.875 11.180 1.00 93.88 99 HIS A N 1
ATOM 759 C CA . HIS A 1 99 ? 7.904 2.640 11.553 1.00 93.88 99 HIS A CA 1
ATOM 760 C C . HIS A 1 99 ? 7.000 1.403 11.443 1.00 93.88 99 HIS A C 1
ATOM 762 O O . HIS A 1 99 ? 7.425 0.397 10.880 1.00 93.88 99 HIS A O 1
ATOM 768 N N . PHE A 1 100 ? 5.735 1.479 11.875 1.00 92.81 100 PHE A N 1
ATOM 769 C CA . PHE A 1 100 ? 4.754 0.406 11.635 1.00 92.81 100 PHE A CA 1
ATOM 770 C C . PHE A 1 100 ? 4.537 0.113 10.147 1.00 92.81 100 PHE A C 1
ATOM 772 O O . PHE A 1 100 ? 4.139 -0.996 9.791 1.00 92.81 100 PHE A O 1
ATOM 779 N N . CYS A 1 101 ? 4.804 1.087 9.273 1.00 93.06 101 CYS A N 1
ATOM 780 C CA . CYS A 1 101 ? 4.703 0.884 7.839 1.00 93.06 101 CYS A CA 1
ATOM 781 C C . CYS A 1 101 ? 5.952 0.230 7.230 1.00 93.06 101 CYS A C 1
ATOM 783 O O . CYS A 1 101 ? 5.816 -0.477 6.236 1.00 93.06 101 CYS A O 1
ATOM 785 N N . THR A 1 102 ? 7.149 0.472 7.770 1.00 92.62 102 THR A N 1
ATOM 786 C CA . THR A 1 102 ? 8.422 0.058 7.147 1.00 92.62 102 THR A CA 1
ATOM 787 C C . THR A 1 102 ? 9.102 -1.128 7.832 1.00 92.62 102 THR A C 1
ATOM 789 O O . THR A 1 102 ? 9.905 -1.810 7.199 1.00 92.62 102 THR A O 1
ATOM 792 N N . CYS A 1 103 ? 8.797 -1.398 9.102 1.00 93.38 103 CYS A N 1
ATOM 793 C CA . CYS A 1 103 ? 9.346 -2.520 9.859 1.00 93.38 103 CYS A CA 1
ATOM 794 C C . CYS A 1 103 ? 8.393 -3.719 9.814 1.00 93.38 103 CYS A C 1
ATOM 796 O O . CYS A 1 103 ? 7.298 -3.675 10.380 1.00 93.38 103 CYS A O 1
ATOM 798 N N . SER A 1 104 ? 8.825 -4.812 9.180 1.00 92.06 104 SER A N 1
ATOM 799 C CA . SER A 1 104 ? 8.022 -6.032 9.036 1.00 92.06 104 SER A CA 1
ATOM 800 C C . SER A 1 104 ? 7.611 -6.632 10.382 1.00 92.06 104 SER A C 1
ATOM 802 O O . SER A 1 104 ? 6.448 -6.982 10.544 1.00 92.06 104 SER A O 1
ATOM 804 N N . GLY A 1 105 ? 8.508 -6.666 11.373 1.00 92.88 105 GLY A N 1
ATOM 805 C CA . GLY A 1 105 ? 8.210 -7.224 12.697 1.00 92.88 105 GLY A CA 1
ATOM 806 C C . GLY A 1 105 ? 7.168 -6.420 13.486 1.00 92.88 105 GLY A C 1
ATOM 807 O O . GLY A 1 105 ? 6.255 -6.992 14.075 1.00 92.88 105 GLY A O 1
ATOM 808 N N . CYS A 1 106 ? 7.249 -5.085 13.477 1.00 93.50 106 CYS A N 1
ATOM 809 C CA . CYS A 1 106 ? 6.233 -4.237 14.119 1.00 93.50 106 CYS A CA 1
ATOM 810 C C . CYS A 1 106 ? 4.889 -4.303 13.384 1.00 93.50 106 CYS A C 1
ATOM 812 O O . CYS A 1 106 ? 3.827 -4.230 14.001 1.00 93.50 106 CYS A O 1
ATOM 814 N N . ARG A 1 107 ? 4.927 -4.470 12.062 1.00 92.56 107 ARG A N 1
ATOM 815 C CA . ARG A 1 107 ? 3.733 -4.628 11.240 1.00 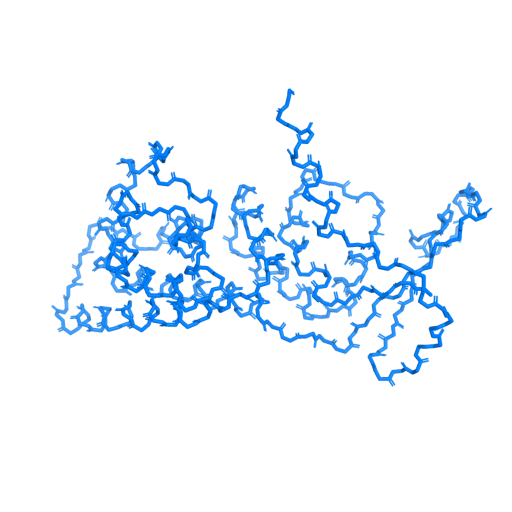92.56 107 ARG A CA 1
ATOM 816 C C . ARG A 1 107 ? 3.046 -5.978 11.465 1.00 92.56 107 ARG A C 1
ATOM 818 O O . ARG A 1 107 ? 1.828 -6.017 11.594 1.00 92.56 107 ARG A O 1
ATOM 825 N N . GLU A 1 108 ? 3.810 -7.060 11.561 1.00 92.25 108 GLU A N 1
ATOM 826 C CA . GLU A 1 108 ? 3.299 -8.394 11.891 1.00 92.25 108 GLU A CA 1
ATOM 827 C C . GLU A 1 108 ? 2.658 -8.415 13.281 1.00 92.25 108 GLU A C 1
ATOM 829 O O . GLU A 1 108 ? 1.541 -8.907 13.433 1.00 92.25 108 GLU A O 1
ATOM 834 N N . LEU A 1 109 ? 3.292 -7.767 14.263 1.00 93.44 109 LEU A N 1
ATOM 835 C CA . LEU A 1 109 ? 2.712 -7.569 15.590 1.00 93.44 109 LEU A CA 1
ATOM 836 C C . LEU A 1 109 ? 1.337 -6.881 15.508 1.00 93.44 109 LEU A C 1
ATOM 838 O O . LEU A 1 109 ? 0.361 -7.358 16.087 1.00 93.44 109 LEU A O 1
ATOM 842 N N . LEU A 1 110 ? 1.227 -5.790 14.741 1.00 91.81 110 LEU A N 1
ATOM 843 C CA . LEU A 1 110 ? -0.046 -5.094 14.530 1.00 91.81 110 LEU A CA 1
ATOM 844 C C . LEU A 1 110 ? -1.115 -6.010 13.903 1.00 91.81 110 LEU A C 1
ATOM 846 O O . LEU A 1 110 ? -2.293 -5.910 14.257 1.00 91.81 110 LEU A O 1
ATOM 850 N N . TYR A 1 111 ? -0.731 -6.895 12.979 1.00 91.56 111 TYR A N 1
ATOM 851 C CA . TYR A 1 111 ? -1.652 -7.851 12.352 1.00 91.56 111 TYR A CA 1
ATOM 852 C C . TYR A 1 111 ? -2.149 -8.883 13.347 1.00 91.56 111 TYR A C 1
ATOM 854 O O . TYR A 1 111 ? -3.358 -9.102 13.436 1.00 91.56 111 TYR A O 1
ATOM 862 N N . GLN A 1 112 ? -1.234 -9.456 14.126 1.00 92.75 112 GLN A N 1
ATOM 863 C CA . GLN A 1 112 ? -1.560 -10.435 15.148 1.00 92.75 112 GLN A CA 1
ATOM 864 C C . GLN A 1 112 ? -2.561 -9.859 16.155 1.00 92.75 112 GLN A C 1
ATOM 866 O O . GLN A 1 112 ? -3.635 -10.429 16.339 1.00 92.75 112 GLN A O 1
ATOM 871 N N . HIS A 1 113 ? -2.288 -8.680 16.717 1.00 91.94 113 HIS A N 1
ATOM 872 C CA . HIS A 1 113 ? -3.201 -8.053 17.674 1.00 91.94 113 HIS A CA 1
ATOM 873 C C . HIS A 1 113 ? -4.581 -7.751 17.081 1.00 91.94 113 HIS A C 1
ATOM 875 O O . HIS A 1 113 ? -5.606 -7.969 17.728 1.00 91.94 113 HIS A O 1
ATOM 881 N N . ARG A 1 114 ? -4.643 -7.255 15.837 1.00 90.75 114 ARG A N 1
ATOM 882 C CA . ARG A 1 114 ? -5.928 -7.007 15.164 1.00 90.75 114 ARG A CA 1
ATOM 883 C C . ARG A 1 114 ? -6.698 -8.301 14.918 1.00 90.75 114 ARG A C 1
ATOM 885 O O . ARG A 1 114 ? -7.927 -8.288 14.993 1.00 90.75 114 ARG A O 1
ATOM 892 N N . GLN A 1 115 ? -6.001 -9.396 14.625 1.00 92.00 115 GLN A N 1
ATOM 893 C CA . GLN A 1 115 ? -6.612 -10.706 14.433 1.00 92.00 115 GLN A CA 1
ATOM 894 C C . GLN A 1 115 ? -7.146 -11.272 15.754 1.00 92.00 115 GLN A C 1
ATOM 896 O O . GLN A 1 115 ? -8.317 -11.635 15.814 1.00 92.00 115 GLN A O 1
ATOM 901 N N . GLU A 1 116 ? -6.355 -11.231 16.826 1.00 92.19 116 GLU A N 1
ATOM 902 C CA . GLU A 1 116 ? -6.778 -11.636 18.174 1.00 92.19 116 GLU A CA 1
ATOM 903 C C . GLU A 1 116 ? -8.002 -10.837 18.646 1.00 92.19 116 GLU A C 1
ATOM 905 O O . GLU A 1 116 ? -8.989 -11.401 19.129 1.00 92.19 116 GLU A O 1
ATOM 910 N N . PHE A 1 117 ? -7.985 -9.515 18.441 1.00 89.56 117 PHE A N 1
ATOM 911 C CA . PHE A 1 117 ? -9.109 -8.650 18.788 1.00 89.56 117 PHE A CA 1
ATOM 912 C C . PHE A 1 117 ? -10.370 -9.007 17.991 1.00 89.56 117 PHE A C 1
ATOM 914 O O . PHE A 1 117 ? -11.459 -9.135 18.556 1.00 89.56 117 PHE A O 1
ATOM 921 N N . ARG A 1 118 ? -10.226 -9.223 16.678 1.00 90.62 118 ARG A N 1
ATOM 922 C CA . ARG A 1 118 ? -11.317 -9.640 15.792 1.00 90.62 118 ARG A CA 1
ATOM 923 C C . ARG A 1 118 ? -11.917 -10.983 16.212 1.00 90.62 118 ARG A C 1
ATOM 925 O O . ARG A 1 118 ? -13.142 -11.099 16.249 1.00 90.62 118 ARG A O 1
ATOM 932 N N . ASP A 1 119 ? -11.092 -11.966 16.552 1.00 91.31 119 ASP A N 1
ATOM 933 C CA . ASP A 1 119 ? -11.558 -13.287 16.982 1.00 91.31 119 ASP A CA 1
ATOM 934 C C . ASP A 1 119 ? -12.338 -13.199 18.300 1.00 91.31 119 ASP A C 1
ATOM 936 O O . ASP A 1 119 ? -13.417 -13.785 18.429 1.00 91.31 119 ASP A O 1
ATOM 940 N N . GLY A 1 120 ? -11.879 -12.360 19.235 1.00 90.62 120 GLY A N 1
ATOM 941 C CA . GLY A 1 120 ? -12.618 -12.048 20.459 1.00 90.62 120 GLY A CA 1
ATOM 942 C C . GLY A 1 120 ? -13.982 -11.390 20.204 1.00 90.62 120 GLY A C 1
ATOM 943 O O . GLY A 1 120 ? -14.958 -11.696 20.894 1.00 90.62 120 GLY A O 1
ATOM 944 N N . LEU A 1 121 ? -14.093 -10.510 19.201 1.00 87.75 121 LEU A N 1
ATOM 945 C CA . LEU A 1 121 ? -15.371 -9.896 18.810 1.00 87.75 121 LEU A CA 1
ATOM 946 C C . LEU A 1 121 ? -16.339 -10.909 18.183 1.00 87.75 121 LEU A C 1
ATOM 948 O O . LEU A 1 121 ? -17.535 -10.888 18.491 1.00 87.75 121 LEU A O 1
ATOM 952 N N . LEU A 1 122 ? -15.831 -11.806 17.331 1.00 87.38 122 LEU A N 1
ATOM 953 C CA . LEU A 1 122 ? -16.626 -12.856 16.688 1.00 87.38 122 LEU A CA 1
ATOM 954 C C . LEU A 1 122 ? -17.219 -13.824 17.718 1.00 87.38 122 LEU A C 1
ATOM 956 O O . LEU A 1 122 ? -18.405 -14.148 17.644 1.00 87.38 122 LEU A O 1
ATOM 960 N N . GLN A 1 123 ? -16.434 -14.221 18.724 1.00 87.00 123 GLN A N 1
ATOM 961 C CA . GLN A 1 123 ? -16.909 -15.074 19.819 1.00 87.00 123 GLN A CA 1
ATOM 962 C C . GLN A 1 123 ? -18.041 -14.420 20.622 1.00 87.00 123 GLN A C 1
ATOM 964 O O . GLN A 1 123 ? -19.007 -15.085 20.996 1.00 87.00 123 GLN A O 1
ATOM 969 N N . LYS A 1 124 ? -17.964 -13.102 20.839 1.00 83.81 124 LYS A N 1
ATOM 970 C CA . LYS A 1 124 ? -18.984 -12.329 21.566 1.00 83.81 124 LYS A CA 1
ATOM 971 C C . LYS A 1 124 ? -20.263 -12.077 20.755 1.00 83.81 124 LYS A C 1
ATOM 973 O O . LYS A 1 124 ? -21.198 -11.492 21.296 1.00 83.81 124 LYS A O 1
ATOM 978 N N . LYS A 1 125 ? -20.323 -12.497 19.481 1.00 76.19 125 LYS A N 1
ATOM 979 C CA . LYS A 1 125 ? -21.446 -12.257 18.550 1.00 76.19 125 LYS A CA 1
ATOM 980 C C . LYS A 1 125 ? -21.892 -10.789 18.517 1.00 76.19 125 LYS A C 1
ATOM 982 O O . LYS A 1 125 ? -23.080 -10.492 18.397 1.00 76.19 125 LYS A O 1
ATOM 987 N N . ILE A 1 126 ? -20.940 -9.860 18.632 1.00 68.38 126 ILE A N 1
ATOM 988 C CA . ILE A 1 126 ? -21.233 -8.427 18.574 1.00 68.38 126 ILE A CA 1
ATOM 989 C C . ILE A 1 126 ? -21.578 -8.085 17.125 1.00 68.38 126 ILE A C 1
ATOM 991 O O . ILE A 1 126 ? -20.706 -7.974 16.268 1.00 68.38 126 ILE A O 1
ATOM 995 N N . THR A 1 127 ? -22.870 -7.938 16.843 1.00 59.81 127 THR A N 1
ATOM 996 C CA . THR A 1 127 ? -23.362 -7.428 15.563 1.00 59.81 127 THR A CA 1
ATOM 997 C C . THR A 1 127 ? -23.938 -6.039 15.782 1.00 59.81 127 THR A C 1
ATOM 999 O O . THR A 1 127 ? -25.127 -5.897 16.076 1.00 59.81 127 THR A O 1
ATOM 1002 N N . ASP A 1 128 ? -23.108 -5.005 15.656 1.00 60.50 128 ASP A N 1
ATOM 1003 C CA . ASP A 1 128 ? -23.626 -3.642 15.579 1.00 60.50 128 ASP A CA 1
ATOM 1004 C C . ASP A 1 128 ? -24.130 -3.380 14.153 1.00 60.50 128 ASP A C 1
ATOM 1006 O O . ASP A 1 128 ? -23.355 -3.191 13.216 1.00 60.50 128 ASP A O 1
ATOM 1010 N N . LYS A 1 129 ? -25.455 -3.435 13.976 1.00 60.47 129 LYS A N 1
ATOM 1011 C CA . LYS A 1 129 ? -26.126 -3.256 12.677 1.00 60.47 129 LYS A CA 1
ATOM 1012 C C . LYS A 1 129 ? -26.271 -1.788 12.259 1.00 60.47 129 LYS A C 1
ATOM 1014 O O . LYS A 1 129 ? -26.846 -1.523 11.208 1.00 60.47 129 LYS A O 1
ATOM 1019 N N . LYS A 1 130 ? -25.809 -0.825 13.065 1.00 65.75 130 LYS A N 1
ATOM 1020 C CA . LYS A 1 130 ? -26.035 0.605 12.789 1.00 65.75 130 LYS A CA 1
ATOM 1021 C C . LYS A 1 130 ? -25.184 1.161 11.649 1.00 65.75 130 LYS A C 1
ATOM 1023 O O . LYS A 1 130 ? -25.548 2.187 11.085 1.00 65.75 130 LYS A O 1
ATOM 1028 N N . PHE A 1 131 ? -24.077 0.506 11.302 1.00 72.94 131 PHE A N 1
ATOM 1029 C CA . PHE A 1 131 ? -23.165 0.975 10.263 1.00 72.94 131 PHE A CA 1
ATOM 1030 C C . PHE A 1 131 ? -23.073 -0.033 9.114 1.00 72.94 131 PHE A C 1
ATOM 1032 O O . PHE A 1 131 ? -22.774 -1.212 9.315 1.00 72.94 131 PHE A O 1
ATOM 1039 N N . LEU A 1 132 ? -23.314 0.443 7.893 1.00 81.25 132 LEU A N 1
ATOM 1040 C CA . LEU A 1 132 ? -23.263 -0.373 6.683 1.00 81.25 132 LEU A CA 1
ATOM 1041 C C . LEU A 1 132 ? -21.803 -0.611 6.285 1.00 81.25 132 LEU A C 1
ATOM 1043 O O . LEU A 1 132 ? -21.182 0.213 5.614 1.00 81.25 132 LEU A O 1
ATOM 1047 N N . CYS A 1 133 ? -21.257 -1.752 6.710 1.00 85.06 133 CYS A N 1
ATOM 1048 C CA . CYS A 1 133 ? -19.876 -2.157 6.429 1.00 85.06 133 CYS A CA 1
ATOM 1049 C C . CYS A 1 133 ? -19.564 -2.176 4.927 1.00 85.06 133 CYS A C 1
ATOM 1051 O O . CYS A 1 133 ? -18.419 -1.953 4.534 1.00 85.06 133 CYS A O 1
ATOM 1053 N N . ASP A 1 134 ? -20.565 -2.439 4.087 1.00 83.81 134 ASP A N 1
ATOM 1054 C CA . ASP A 1 134 ? -20.426 -2.526 2.630 1.00 83.81 134 ASP A CA 1
ATOM 1055 C C . ASP A 1 134 ? -19.981 -1.201 2.005 1.00 83.81 134 ASP A C 1
ATOM 1057 O O . ASP A 1 134 ? -19.226 -1.205 1.038 1.00 83.81 134 ASP A O 1
ATOM 1061 N N . ASN A 1 135 ? -20.314 -0.073 2.638 1.00 85.31 135 ASN A N 1
ATOM 1062 C CA . ASN A 1 135 ? -19.903 1.258 2.187 1.00 85.31 135 ASN A CA 1
ATOM 1063 C C . ASN A 1 135 ? -18.445 1.593 2.557 1.00 85.31 135 ASN A C 1
ATOM 1065 O O . ASN A 1 135 ? -17.902 2.608 2.118 1.00 85.31 135 ASN A O 1
ATOM 1069 N N . VAL A 1 136 ? -17.781 0.758 3.363 1.00 90.06 136 VAL A N 1
ATOM 1070 C CA . VAL A 1 136 ? -16.363 0.921 3.700 1.00 90.06 136 VAL A CA 1
ATOM 1071 C C . VAL A 1 136 ? -15.504 0.343 2.570 1.00 90.06 136 VAL A C 1
ATOM 1073 O O . VAL A 1 136 ? -15.259 -0.867 2.518 1.00 90.06 136 VAL A O 1
ATOM 1076 N N . SER A 1 137 ? -15.069 1.217 1.660 1.00 92.50 137 SER A N 1
ATOM 1077 C CA . SER A 1 137 ? -14.049 0.982 0.629 1.00 92.50 137 SER A CA 1
ATOM 1078 C C . SER A 1 137 ? -12.615 1.090 1.166 1.00 92.50 137 SER A C 1
ATOM 1080 O O . SER A 1 137 ? -12.381 1.597 2.265 1.00 92.50 137 SER A O 1
ATOM 1082 N N . ALA A 1 138 ? -11.641 0.677 0.344 1.00 95.00 138 ALA A N 1
ATOM 1083 C CA . ALA A 1 138 ? -10.212 0.807 0.636 1.00 95.00 138 ALA A CA 1
ATOM 1084 C C . ALA A 1 138 ? -9.793 2.261 0.914 1.00 95.00 138 ALA A C 1
ATOM 1086 O O . ALA A 1 138 ? -9.010 2.500 1.827 1.00 95.00 138 ALA A O 1
ATOM 1087 N N . THR A 1 139 ? -10.373 3.236 0.208 1.00 93.25 139 THR A N 1
ATOM 1088 C CA . THR A 1 139 ? -10.105 4.667 0.425 1.00 93.25 139 THR A CA 1
ATOM 1089 C C . THR A 1 139 ? -10.425 5.130 1.844 1.00 93.25 139 THR A C 1
ATOM 1091 O O . THR A 1 139 ? -9.677 5.925 2.406 1.00 93.25 139 THR A O 1
ATOM 1094 N N . HIS A 1 140 ? -11.497 4.617 2.457 1.00 91.56 140 HIS A N 1
ATOM 1095 C CA . HIS A 1 140 ? -11.888 4.997 3.816 1.00 91.56 140 HIS A CA 1
ATOM 1096 C C . HIS A 1 140 ? -10.942 4.437 4.882 1.00 91.56 140 HIS A C 1
ATOM 1098 O O . HIS A 1 140 ? -10.772 5.051 5.934 1.00 91.56 140 HIS A O 1
ATOM 1104 N N . ILE A 1 141 ? -10.343 3.271 4.624 1.00 93.25 141 ILE A N 1
ATOM 1105 C CA . ILE A 1 141 ? -9.496 2.566 5.594 1.00 93.25 141 ILE A CA 1
ATOM 1106 C C . ILE A 1 141 ? -7.996 2.710 5.329 1.00 93.25 141 ILE A C 1
ATOM 1108 O O . ILE A 1 141 ? -7.203 2.356 6.199 1.00 93.25 141 ILE A O 1
ATOM 1112 N N . PHE A 1 142 ? -7.603 3.247 4.169 1.00 94.12 142 PHE A N 1
ATOM 1113 C CA . PHE A 1 142 ? -6.208 3.366 3.743 1.00 94.12 142 PHE A CA 1
ATOM 1114 C C . PHE A 1 142 ? -5.334 4.026 4.807 1.00 94.12 142 PHE A C 1
ATOM 1116 O O . PHE A 1 142 ? -4.291 3.488 5.140 1.00 94.12 142 PHE A O 1
ATOM 1123 N N . ASP A 1 143 ? -5.780 5.126 5.410 1.00 91.31 143 ASP A N 1
ATOM 1124 C CA . ASP A 1 143 ? -5.001 5.859 6.418 1.00 91.31 143 ASP A CA 1
ATOM 1125 C C . ASP A 1 143 ? -4.710 5.048 7.688 1.00 91.31 143 ASP A C 1
ATOM 1127 O O . ASP A 1 143 ? -3.747 5.331 8.391 1.00 91.31 143 ASP A O 1
ATOM 1131 N N . TYR A 1 144 ? -5.519 4.031 7.981 1.00 90.75 144 TYR A N 1
ATOM 1132 C CA . TYR A 1 144 ? -5.340 3.154 9.142 1.00 90.75 144 TYR A CA 1
ATOM 1133 C C . TYR A 1 144 ? -4.530 1.894 8.824 1.00 90.75 144 TYR A C 1
ATOM 1135 O O . TYR A 1 144 ? -4.136 1.148 9.728 1.00 90.75 144 TYR A O 1
ATOM 1143 N N . VAL A 1 145 ? -4.305 1.658 7.532 1.00 92.81 145 VAL A N 1
ATOM 1144 C CA . VAL A 1 145 ? -3.486 0.578 6.984 1.00 92.81 145 VAL A CA 1
ATOM 1145 C C . VAL A 1 145 ? -2.093 1.100 6.624 1.00 92.81 145 VAL A C 1
ATOM 1147 O O . VAL A 1 145 ? -1.085 0.472 6.916 1.00 92.81 145 VAL A O 1
ATOM 1150 N N . VAL A 1 146 ? -2.019 2.285 6.035 1.00 93.19 146 VAL A N 1
ATOM 1151 C CA . VAL A 1 146 ? -0.791 2.981 5.667 1.00 93.19 146 VAL A CA 1
ATOM 1152 C C . VAL A 1 146 ? -0.829 4.373 6.301 1.00 93.19 146 VAL A C 1
ATOM 1154 O O . VAL A 1 146 ? -1.041 5.371 5.608 1.00 93.19 146 VAL A O 1
ATOM 1157 N N . PRO A 1 147 ? -0.607 4.483 7.625 1.00 91.00 147 PRO A N 1
ATOM 1158 C CA . PRO A 1 147 ? -0.528 5.776 8.305 1.00 91.00 147 PRO A CA 1
ATOM 1159 C C . PRO A 1 147 ? 0.760 6.561 7.985 1.00 91.00 147 PRO A C 1
ATOM 1161 O O . PRO A 1 147 ? 1.090 7.540 8.655 1.00 91.00 147 PRO A O 1
ATOM 1164 N N . TYR A 1 148 ? 1.501 6.151 6.954 1.00 88.94 148 TYR A N 1
ATOM 1165 C CA . TYR A 1 148 ? 2.692 6.827 6.465 1.00 88.94 148 TYR A CA 1
ATOM 1166 C C . TYR A 1 148 ? 2.376 8.265 6.034 1.00 88.94 148 TYR A C 1
ATOM 1168 O O . TYR A 1 148 ? 1.422 8.511 5.296 1.00 88.94 148 TYR A O 1
ATOM 1176 N N . GLY A 1 149 ? 3.189 9.226 6.479 1.00 85.81 149 GLY A N 1
ATOM 1177 C CA . GLY A 1 149 ? 3.020 10.640 6.133 1.00 85.81 149 GLY A CA 1
ATOM 1178 C C . GLY A 1 149 ? 1.825 11.329 6.801 1.00 85.81 149 GLY A C 1
ATOM 1179 O O . GLY A 1 149 ? 1.563 12.491 6.499 1.00 85.81 149 GLY A O 1
ATOM 1180 N N . ILE A 1 150 ? 1.107 10.649 7.703 1.00 87.00 150 ILE A N 1
ATOM 1181 C CA . ILE A 1 150 ? 0.140 11.302 8.587 1.00 87.00 150 ILE A CA 1
ATOM 1182 C C . ILE A 1 150 ? 0.918 12.006 9.695 1.00 87.00 150 ILE A C 1
ATOM 1184 O O . ILE A 1 150 ? 1.753 11.395 10.359 1.00 87.00 150 ILE A O 1
ATOM 1188 N N . ASP A 1 151 ? 0.612 13.283 9.902 1.00 86.12 151 ASP A N 1
ATOM 1189 C CA . ASP A 1 151 ? 1.043 14.032 11.075 1.00 86.12 151 ASP A CA 1
ATOM 1190 C C . ASP A 1 151 ? -0.111 14.091 12.086 1.00 86.12 151 ASP A C 1
ATOM 1192 O O . ASP A 1 151 ? -1.058 14.859 11.881 1.00 86.12 151 ASP A O 1
ATOM 1196 N N . PRO A 1 152 ? -0.067 13.296 13.173 1.00 83.69 152 PRO A N 1
ATOM 1197 C CA . PRO A 1 152 ? -1.152 13.267 14.145 1.00 83.69 152 PRO A CA 1
ATOM 1198 C C . PRO A 1 152 ? -1.394 14.604 14.845 1.00 83.69 152 PRO A C 1
ATOM 1200 O O . PRO A 1 152 ? -2.522 14.873 15.253 1.00 83.69 152 PRO A O 1
ATOM 1203 N N . ALA A 1 153 ? -0.366 15.451 14.970 1.00 82.56 153 ALA A N 1
ATOM 1204 C CA . ALA A 1 153 ? -0.494 16.751 15.623 1.00 82.56 153 ALA A CA 1
ATOM 1205 C C . ALA A 1 153 ? -1.303 17.746 14.775 1.00 82.56 153 ALA A C 1
ATOM 1207 O O . ALA A 1 153 ? -1.955 18.637 15.317 1.00 82.56 153 ALA A O 1
ATOM 1208 N N . ASN A 1 154 ? -1.293 17.567 13.452 1.00 79.69 154 ASN A N 1
ATOM 1209 C CA . ASN A 1 154 ? -1.923 18.461 12.482 1.00 79.69 154 ASN A CA 1
ATOM 1210 C C . ASN A 1 154 ? -3.104 17.813 11.737 1.00 79.69 154 ASN A C 1
ATOM 1212 O O . ASN A 1 154 ? -3.607 18.371 10.757 1.00 79.69 154 ASN A O 1
ATOM 1216 N N . ASP A 1 155 ? -3.586 16.656 12.196 1.00 77.38 155 ASP A N 1
ATOM 1217 C CA . ASP A 1 155 ? -4.717 15.962 11.584 1.00 77.38 155 ASP A CA 1
ATOM 1218 C C . ASP A 1 155 ? -6.057 16.630 11.935 1.00 77.38 155 ASP A C 1
ATOM 1220 O O . ASP A 1 155 ? -6.800 16.228 12.836 1.00 77.38 155 ASP A O 1
ATOM 1224 N N . GLN A 1 156 ? -6.401 17.657 11.160 1.00 69.06 156 GLN A N 1
ATOM 1225 C CA . GLN A 1 156 ? -7.669 18.381 11.281 1.00 69.06 156 GLN A CA 1
ATOM 1226 C C . GLN A 1 156 ? -8.895 17.492 10.996 1.00 69.06 156 GLN A C 1
ATOM 1228 O O . GLN A 1 156 ? -10.009 17.823 11.411 1.00 69.06 156 GLN A O 1
ATOM 1233 N N . TYR A 1 157 ? -8.705 16.342 10.338 1.00 69.62 157 TYR A N 1
ATOM 1234 C CA . TYR A 1 157 ? -9.777 15.417 9.981 1.00 69.62 157 TYR A CA 1
ATOM 1235 C C . TYR A 1 157 ? -10.050 14.359 11.057 1.00 69.62 157 TYR A C 1
ATOM 1237 O O . TYR A 1 157 ? -11.097 13.708 11.008 1.00 69.62 157 TYR A O 1
ATOM 1245 N N . ALA A 1 158 ? -9.192 14.225 12.076 1.00 72.19 158 ALA A N 1
ATOM 1246 C CA . ALA A 1 158 ? -9.356 13.265 13.173 1.00 72.19 158 ALA A CA 1
ATOM 1247 C C . ALA A 1 158 ? -10.756 13.321 13.815 1.00 72.19 158 ALA A C 1
ATOM 1249 O O . ALA A 1 158 ? -11.383 12.292 14.076 1.00 72.19 158 ALA A O 1
ATOM 1250 N N . LYS A 1 159 ? -11.297 14.534 14.010 1.00 67.25 159 LYS A N 1
ATOM 1251 C CA . LYS A 1 159 ? -12.619 14.751 14.625 1.00 67.25 159 LYS A CA 1
ATOM 1252 C C . LYS A 1 159 ? -13.771 14.233 13.760 1.00 67.25 159 LYS A C 1
ATOM 1254 O O . LYS A 1 159 ? -14.719 13.664 14.297 1.00 67.25 159 LYS A O 1
ATOM 1259 N N . PHE A 1 160 ? -13.674 14.389 12.441 1.00 66.00 160 PHE A N 1
ATOM 1260 C CA . PHE A 1 160 ? -14.700 13.947 11.489 1.00 66.00 160 PHE A CA 1
ATOM 1261 C C . PHE A 1 160 ? -14.693 12.432 11.285 1.00 66.00 160 PHE A C 1
ATOM 1263 O O . PHE A 1 160 ? -15.706 11.849 10.908 1.00 66.00 160 PHE A O 1
ATOM 1270 N N . ARG A 1 161 ? -13.571 11.777 11.600 1.00 78.12 161 ARG A N 1
ATOM 1271 C CA . ARG A 1 161 ? -13.420 10.325 11.487 1.00 78.12 161 ARG A CA 1
ATOM 1272 C C . ARG A 1 161 ? -13.869 9.560 12.727 1.00 78.12 161 ARG A C 1
ATOM 1274 O O . ARG A 1 161 ? -13.880 8.338 12.693 1.00 78.12 161 ARG A O 1
ATOM 1281 N N . ARG A 1 162 ? -14.287 10.231 13.808 1.00 79.94 162 ARG A N 1
ATOM 1282 C CA . ARG A 1 162 ? -14.624 9.572 15.084 1.00 79.94 162 ARG A CA 1
ATOM 1283 C C . ARG A 1 162 ? -15.712 8.500 14.948 1.00 79.94 162 ARG A C 1
ATOM 1285 O O . ARG A 1 162 ? -15.566 7.431 15.531 1.00 79.94 162 ARG A O 1
ATOM 1292 N N . SER A 1 163 ? -16.772 8.760 14.180 1.00 81.56 163 SER A N 1
ATOM 1293 C CA . SER A 1 163 ? -17.843 7.778 13.946 1.00 81.56 163 SER A CA 1
ATOM 1294 C C . SER A 1 163 ? -17.338 6.571 13.152 1.00 81.56 163 SER A C 1
ATOM 1296 O O . SER A 1 163 ? -17.578 5.434 13.553 1.00 81.56 163 SER A O 1
ATOM 1298 N N . LEU A 1 164 ? -16.566 6.810 12.089 1.00 85.56 164 LEU A N 1
ATOM 1299 C CA . LEU A 1 164 ? -15.919 5.757 11.311 1.00 85.56 164 LEU A CA 1
ATOM 1300 C C . LEU A 1 164 ? -14.974 4.927 12.189 1.00 85.56 164 LEU A C 1
ATOM 1302 O O . LEU A 1 164 ? -15.131 3.716 12.248 1.00 85.56 164 LEU A O 1
ATOM 1306 N N . ILE A 1 165 ? -14.061 5.561 12.930 1.00 87.81 165 ILE A N 1
ATOM 1307 C CA . ILE A 1 165 ? -13.119 4.889 13.840 1.00 87.81 165 ILE A CA 1
ATOM 1308 C C . ILE A 1 165 ? -13.871 4.036 14.864 1.00 87.81 165 ILE A C 1
ATOM 1310 O O . ILE A 1 165 ? -13.544 2.864 15.036 1.00 87.81 165 ILE A O 1
ATOM 1314 N N . SER A 1 166 ? -14.917 4.586 15.492 1.00 86.56 166 SER A N 1
ATOM 1315 C CA . SER A 1 166 ? -15.719 3.842 16.471 1.00 86.56 166 SER A CA 1
ATOM 1316 C C . SER A 1 166 ? -16.354 2.584 15.879 1.00 86.56 166 SER A C 1
ATOM 1318 O O . SER A 1 166 ? -16.507 1.590 16.577 1.00 86.56 166 SER A O 1
ATOM 1320 N N . HIS A 1 167 ? -16.667 2.588 14.583 1.00 88.94 167 HIS A N 1
ATOM 1321 C CA . HIS A 1 167 ? -17.123 1.392 13.895 1.00 88.94 167 HIS A CA 1
ATOM 1322 C C . HIS A 1 167 ? -15.963 0.456 13.530 1.00 88.94 167 HIS A C 1
ATOM 1324 O O . HIS A 1 167 ? -16.029 -0.736 13.820 1.00 88.94 167 HIS A O 1
ATOM 1330 N N . LEU A 1 168 ? -14.903 0.978 12.902 1.00 89.62 168 LEU A N 1
ATOM 1331 C CA . LEU A 1 168 ? -13.779 0.186 12.395 1.00 89.62 168 LEU A CA 1
ATOM 1332 C C . LEU A 1 168 ? -13.103 -0.632 13.498 1.00 89.62 168 LEU A C 1
ATOM 1334 O O . LEU A 1 168 ? -12.789 -1.796 13.271 1.00 89.62 168 LEU A O 1
ATOM 1338 N N . VAL A 1 169 ? -12.920 -0.043 14.684 1.00 88.56 169 VAL A N 1
ATOM 1339 C CA . VAL A 1 169 ? -12.268 -0.709 15.818 1.00 88.56 169 VAL A CA 1
ATOM 1340 C C . VAL A 1 169 ? -13.082 -1.909 16.298 1.00 88.56 169 VAL A C 1
ATOM 1342 O O . VAL A 1 169 ? -12.500 -2.944 16.580 1.00 88.56 169 VAL A O 1
ATOM 1345 N N . TYR A 1 170 ? -14.414 -1.819 16.345 1.00 87.19 170 TYR A N 1
ATOM 1346 C CA . TYR A 1 170 ? -15.270 -2.857 16.942 1.00 87.19 170 TYR A CA 1
ATOM 1347 C C . TYR A 1 170 ? -16.021 -3.731 15.930 1.00 87.19 170 TYR A C 1
ATOM 1349 O O . TYR A 1 170 ? -16.825 -4.577 16.323 1.00 87.19 170 TYR A O 1
ATOM 1357 N N . CYS A 1 171 ? -15.778 -3.557 14.630 1.00 89.00 171 CYS A N 1
ATOM 1358 C CA . CYS A 1 171 ? -16.444 -4.327 13.589 1.00 89.00 171 CYS A CA 1
ATOM 1359 C C . CYS A 1 171 ? -15.521 -5.415 13.014 1.00 89.00 171 CYS A C 1
ATOM 1361 O O . CYS A 1 171 ? -14.566 -5.094 12.298 1.00 89.00 171 CYS A O 1
ATOM 1363 N N . PRO A 1 172 ? -15.824 -6.713 13.220 1.00 90.62 172 PRO A N 1
ATOM 1364 C CA . PRO A 1 172 ? -14.971 -7.796 12.732 1.00 90.62 172 PRO A CA 1
ATOM 1365 C C . PRO A 1 172 ? -14.873 -7.853 11.199 1.00 90.62 172 PRO A C 1
ATOM 1367 O O . PRO A 1 172 ? -13.861 -8.314 10.668 1.00 90.62 172 PRO A O 1
ATOM 1370 N N . ASN A 1 173 ? -15.887 -7.360 10.478 1.00 91.00 173 ASN A N 1
ATOM 1371 C CA . ASN A 1 173 ? -15.875 -7.291 9.014 1.00 91.00 173 ASN A CA 1
ATOM 1372 C C . ASN A 1 173 ? -14.926 -6.196 8.511 1.00 91.00 173 ASN A C 1
ATOM 1374 O O . ASN A 1 173 ? -14.151 -6.422 7.585 1.00 91.00 173 ASN A O 1
ATOM 1378 N N . CYS A 1 174 ? -14.947 -5.016 9.132 1.00 91.81 174 CYS A N 1
ATOM 1379 C CA . CYS A 1 174 ? -14.067 -3.913 8.748 1.00 91.81 174 CYS A CA 1
ATOM 1380 C C . CYS A 1 174 ? -12.608 -4.182 9.131 1.00 91.81 174 CYS A C 1
ATOM 1382 O O . CYS A 1 174 ? -11.715 -3.890 8.338 1.00 91.81 174 CYS A O 1
ATOM 1384 N N . LEU A 1 175 ? -12.359 -4.829 10.276 1.00 92.06 175 LEU A N 1
ATOM 1385 C CA . LEU A 1 175 ? -11.021 -5.314 10.627 1.00 92.06 175 LEU A CA 1
ATOM 1386 C C . LEU A 1 175 ? -10.496 -6.336 9.608 1.00 92.06 175 LEU A C 1
ATOM 1388 O O . LEU A 1 175 ? -9.330 -6.265 9.225 1.00 92.06 175 LEU A O 1
ATOM 1392 N N . ALA A 1 176 ? -11.352 -7.241 9.115 1.00 92.75 176 ALA A N 1
ATOM 1393 C CA . ALA A 1 176 ? -10.977 -8.168 8.046 1.00 92.75 176 ALA A CA 1
ATOM 1394 C C . ALA A 1 176 ? -10.600 -7.424 6.755 1.00 92.75 176 ALA A C 1
ATOM 1396 O O . ALA A 1 176 ? -9.549 -7.698 6.181 1.00 92.75 176 ALA A O 1
ATOM 1397 N N . LYS A 1 177 ? -11.401 -6.430 6.338 1.00 94.56 177 LYS A N 1
ATOM 1398 C CA . LYS A 1 177 ? -11.092 -5.575 5.177 1.00 94.56 177 LYS A CA 1
ATOM 1399 C C . LYS A 1 177 ? -9.756 -4.842 5.339 1.00 94.56 177 LYS A C 1
ATOM 1401 O O . LYS A 1 177 ? -8.981 -4.767 4.391 1.00 94.56 177 LYS A O 1
ATOM 1406 N N . MET A 1 178 ? -9.461 -4.328 6.534 1.00 93.94 178 MET A N 1
ATOM 1407 C CA . MET A 1 178 ? -8.177 -3.684 6.833 1.00 93.94 178 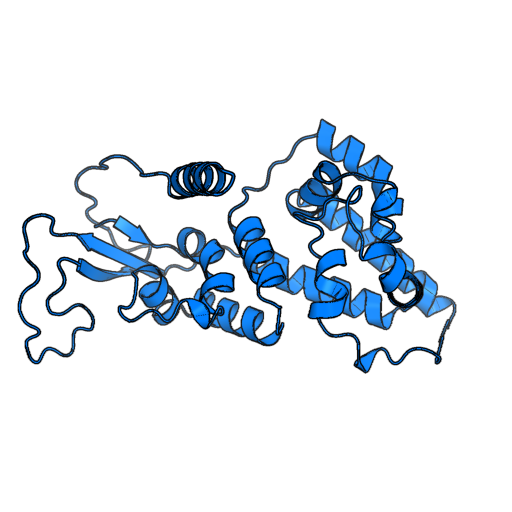MET A CA 1
ATOM 1408 C C . MET A 1 178 ? -6.998 -4.641 6.720 1.00 93.94 178 MET A C 1
ATOM 1410 O O . MET A 1 178 ? -5.977 -4.277 6.140 1.00 93.94 178 MET A O 1
ATOM 1414 N N . GLN A 1 179 ? -7.130 -5.860 7.241 1.00 93.56 179 GLN A N 1
ATOM 1415 C CA . GLN A 1 179 ? -6.087 -6.872 7.100 1.00 93.56 179 GLN A CA 1
ATOM 1416 C C . GLN A 1 179 ? -5.895 -7.304 5.645 1.00 93.56 179 GLN A C 1
ATOM 1418 O O . GLN A 1 179 ? -4.761 -7.395 5.186 1.00 93.56 179 GLN A O 1
ATOM 1423 N N . GLN A 1 180 ? -6.980 -7.482 4.892 1.00 95.50 180 GLN A N 1
ATOM 1424 C CA . GLN A 1 180 ? -6.901 -7.779 3.464 1.00 95.50 180 GLN A CA 1
ATOM 1425 C C . GLN A 1 180 ? -6.195 -6.652 2.695 1.00 95.50 180 GLN A C 1
ATOM 1427 O O . GLN A 1 180 ? -5.335 -6.921 1.855 1.00 95.50 180 GLN A O 1
ATOM 1432 N N . LEU A 1 181 ? -6.509 -5.387 2.995 1.00 96.50 181 LEU A N 1
ATOM 1433 C CA . LEU A 1 181 ? -5.846 -4.244 2.365 1.00 96.50 181 LEU A CA 1
ATOM 1434 C C . LEU A 1 181 ? -4.354 -4.188 2.724 1.00 96.50 181 LEU A C 1
ATOM 1436 O O . LEU A 1 181 ? -3.525 -3.953 1.849 1.00 96.50 181 LEU A O 1
ATOM 1440 N N . HIS A 1 182 ? -4.002 -4.465 3.981 1.00 94.12 182 HIS A N 1
ATOM 1441 C CA . HIS A 1 182 ? -2.613 -4.614 4.411 1.00 94.12 182 HIS A CA 1
ATOM 1442 C C . HIS A 1 182 ? -1.877 -5.687 3.609 1.00 94.12 182 HIS A C 1
ATOM 1444 O O . HIS A 1 182 ? -0.849 -5.396 3.005 1.00 94.12 182 HIS A O 1
ATOM 1450 N N . GLN A 1 183 ? -2.416 -6.906 3.567 1.00 94.62 183 GLN A N 1
ATOM 1451 C CA . GLN A 1 183 ? -1.825 -8.022 2.829 1.00 94.62 183 GLN A CA 1
ATOM 1452 C C . GLN A 1 183 ? -1.659 -7.686 1.346 1.00 94.62 183 GLN A C 1
ATOM 1454 O O . GLN A 1 183 ? -0.628 -7.993 0.759 1.00 94.62 183 GLN A O 1
ATOM 1459 N N . THR A 1 184 ? -2.637 -6.992 0.761 1.00 97.19 184 THR A N 1
ATOM 1460 C CA . THR A 1 184 ? -2.581 -6.544 -0.634 1.00 97.19 184 THR A CA 1
ATOM 1461 C C . THR A 1 184 ? -1.432 -5.558 -0.855 1.00 97.19 184 THR A C 1
ATOM 1463 O O . THR A 1 184 ? -0.595 -5.770 -1.727 1.00 97.19 184 THR A O 1
ATOM 1466 N N . ILE A 1 185 ? -1.352 -4.495 -0.048 1.00 96.75 185 ILE A N 1
ATOM 1467 C CA . ILE A 1 185 ? -0.335 -3.444 -0.197 1.00 96.75 185 ILE A CA 1
ATOM 1468 C C . ILE A 1 185 ? 1.071 -3.995 0.053 1.00 96.75 185 ILE A C 1
ATOM 1470 O O . ILE A 1 185 ? 1.977 -3.769 -0.749 1.00 96.75 185 ILE A O 1
ATOM 1474 N N . TYR A 1 186 ? 1.260 -4.737 1.143 1.00 95.38 186 TYR A N 1
ATOM 1475 C CA . TYR A 1 186 ? 2.574 -5.260 1.509 1.00 95.38 186 TYR A CA 1
ATOM 1476 C C . TYR A 1 186 ? 2.987 -6.460 0.658 1.00 95.38 186 TYR A C 1
ATOM 1478 O O . TYR A 1 186 ? 4.167 -6.601 0.356 1.00 95.38 186 TYR A O 1
ATOM 1486 N N . GLY A 1 187 ? 2.029 -7.241 0.154 1.00 95.38 187 GLY A N 1
ATOM 1487 C CA . GLY A 1 187 ? 2.280 -8.277 -0.847 1.00 95.38 187 GLY A CA 1
ATOM 1488 C C . GLY A 1 187 ? 2.760 -7.729 -2.195 1.00 95.38 187 GLY A C 1
ATOM 1489 O O . GLY A 1 187 ? 3.391 -8.462 -2.949 1.00 95.38 187 GLY A O 1
ATOM 1490 N N . ILE A 1 188 ? 2.499 -6.453 -2.506 1.00 96.31 188 ILE A N 1
ATOM 1491 C CA . ILE A 1 188 ? 3.117 -5.741 -3.638 1.00 96.31 188 ILE A CA 1
ATOM 1492 C C . ILE A 1 188 ? 4.470 -5.157 -3.212 1.00 96.31 188 ILE A C 1
ATOM 1494 O O . ILE A 1 188 ? 5.478 -5.369 -3.888 1.00 96.31 188 ILE A O 1
ATOM 1498 N N . ALA A 1 189 ? 4.508 -4.453 -2.074 1.00 94.31 189 ALA A N 1
ATOM 1499 C CA . ALA A 1 189 ? 5.711 -3.789 -1.567 1.00 94.31 189 ALA A CA 1
ATOM 1500 C C . ALA A 1 189 ? 6.904 -4.757 -1.454 1.00 94.31 189 ALA A C 1
ATOM 1502 O O . ALA A 1 189 ? 8.007 -4.470 -1.921 1.00 94.31 189 ALA A O 1
ATOM 1503 N N . GLU A 1 190 ? 6.659 -5.934 -0.885 1.00 93.06 190 GLU A N 1
ATOM 1504 C CA . GLU A 1 190 ? 7.680 -6.916 -0.507 1.00 93.06 190 GLU A CA 1
ATOM 1505 C C . GLU A 1 190 ? 7.861 -8.018 -1.550 1.00 93.06 190 GLU A C 1
ATOM 1507 O O . GLU A 1 190 ? 8.697 -8.905 -1.381 1.00 93.06 190 GLU A O 1
ATOM 1512 N N . ARG A 1 191 ? 7.112 -7.957 -2.658 1.00 93.88 191 ARG A N 1
ATOM 1513 C CA . ARG A 1 191 ? 7.222 -8.939 -3.733 1.00 93.88 191 ARG A CA 1
ATOM 1514 C C . ARG A 1 191 ? 8.633 -8.962 -4.309 1.00 93.88 191 ARG A C 1
ATOM 1516 O O . ARG A 1 191 ? 9.185 -7.901 -4.628 1.00 93.88 191 ARG A O 1
ATOM 1523 N N . ALA A 1 192 ? 9.168 -10.170 -4.481 1.00 94.12 192 ALA A N 1
ATOM 1524 C CA . ALA A 1 192 ? 10.423 -10.411 -5.184 1.00 94.12 192 ALA A CA 1
ATOM 1525 C C . ALA A 1 192 ? 10.364 -9.888 -6.630 1.00 94.12 192 ALA A C 1
ATOM 1527 O O . ALA A 1 192 ? 9.285 -9.728 -7.200 1.00 94.12 192 ALA A O 1
ATOM 1528 N N . GLU A 1 193 ? 11.521 -9.590 -7.221 1.00 93.62 193 GLU A N 1
ATOM 1529 C CA . GLU A 1 193 ? 11.581 -9.185 -8.629 1.00 93.62 193 GLU A CA 1
ATOM 1530 C C . GLU A 1 193 ? 11.216 -10.353 -9.549 1.00 93.62 193 GLU A C 1
ATOM 1532 O O . GLU A 1 193 ? 11.540 -11.501 -9.251 1.00 93.62 193 GLU A O 1
ATOM 1537 N N . SER A 1 194 ? 10.576 -10.044 -10.677 1.00 93.62 194 SER A N 1
ATOM 1538 C CA . SER A 1 194 ? 10.464 -10.998 -11.780 1.00 93.62 194 SER A CA 1
ATOM 1539 C C . SER A 1 194 ? 11.801 -11.140 -12.514 1.00 93.62 194 SER A C 1
ATOM 1541 O O . SER A 1 194 ? 12.703 -10.313 -12.352 1.00 93.62 194 SER A O 1
ATOM 1543 N N . ASP A 1 195 ? 11.894 -12.134 -13.393 1.00 92.25 195 ASP A N 1
ATOM 1544 C CA . ASP A 1 195 ? 13.061 -12.312 -14.260 1.00 92.25 195 ASP A CA 1
ATOM 1545 C C . ASP A 1 195 ? 13.123 -11.305 -15.419 1.00 92.25 195 ASP A C 1
ATOM 1547 O O . ASP A 1 195 ? 14.131 -11.248 -16.116 1.00 92.25 195 ASP A O 1
ATOM 1551 N N . VAL A 1 196 ? 12.083 -10.494 -15.637 1.00 91.56 196 VAL A N 1
ATOM 1552 C CA . VAL A 1 196 ? 12.059 -9.496 -16.714 1.00 91.56 196 VAL A CA 1
ATOM 1553 C C . VAL A 1 196 ? 12.916 -8.292 -16.331 1.00 91.56 196 VAL A C 1
ATOM 1555 O O . VAL A 1 196 ? 12.741 -7.700 -15.264 1.00 91.56 196 VAL A O 1
ATOM 1558 N N . VAL A 1 197 ? 13.806 -7.881 -17.233 1.00 91.81 197 VAL A N 1
ATOM 1559 C CA . VAL A 1 197 ? 14.592 -6.649 -17.127 1.00 91.81 197 VAL A CA 1
ATOM 1560 C C . VAL A 1 197 ? 14.396 -5.834 -18.399 1.00 91.81 197 VAL A C 1
ATOM 1562 O O . VAL A 1 197 ? 14.545 -6.340 -19.508 1.00 91.81 197 VAL A O 1
ATOM 1565 N N . THR A 1 198 ? 14.088 -4.551 -18.240 1.00 90.81 198 THR A N 1
ATOM 1566 C CA . THR A 1 198 ? 14.007 -3.609 -19.361 1.00 90.81 198 THR A CA 1
ATOM 1567 C C . THR A 1 198 ? 15.302 -2.815 -19.404 1.00 90.81 198 THR A C 1
ATOM 1569 O O . THR A 1 198 ? 15.628 -2.105 -18.456 1.00 90.81 198 THR A O 1
ATOM 1572 N N . ILE A 1 199 ? 16.078 -2.945 -20.471 1.00 90.00 199 ILE A N 1
ATOM 1573 C CA . ILE A 1 199 ? 17.350 -2.248 -20.646 1.00 90.00 199 ILE A CA 1
ATOM 1574 C C . ILE A 1 199 ? 17.097 -1.061 -21.564 1.00 90.00 199 ILE A C 1
ATOM 1576 O O . ILE A 1 199 ? 16.651 -1.239 -22.690 1.00 90.00 199 ILE A O 1
ATOM 1580 N N . TYR A 1 200 ? 17.399 0.152 -21.106 1.00 85.25 200 TYR A N 1
ATOM 1581 C CA . TYR A 1 200 ? 17.340 1.329 -21.970 1.00 85.25 200 TYR A CA 1
ATOM 1582 C C . TYR A 1 200 ? 18.732 1.872 -22.278 1.00 85.25 200 TYR A C 1
ATOM 1584 O O . TYR A 1 200 ? 19.651 1.841 -21.455 1.00 85.25 200 TYR A O 1
ATOM 1592 N N . HIS A 1 201 ? 18.890 2.382 -23.487 1.00 84.31 201 HIS A N 1
ATOM 1593 C CA . HIS A 1 201 ? 20.101 3.005 -23.989 1.00 84.31 201 HIS A CA 1
ATOM 1594 C C . HIS A 1 201 ? 19.761 4.449 -24.326 1.00 84.31 201 HIS A C 1
ATOM 1596 O O . HIS A 1 201 ? 18.762 4.691 -24.995 1.00 84.31 201 HIS A O 1
ATOM 1602 N N . ILE A 1 202 ? 20.565 5.389 -23.834 1.00 80.06 202 ILE A N 1
ATOM 1603 C CA . ILE A 1 202 ? 20.477 6.794 -24.226 1.00 80.06 202 ILE A CA 1
ATOM 1604 C C . ILE A 1 202 ? 21.671 7.061 -25.133 1.00 80.06 202 ILE A C 1
ATOM 1606 O O . ILE A 1 202 ? 22.811 6.893 -24.700 1.00 80.06 202 ILE A O 1
ATOM 1610 N N . ASP A 1 203 ? 21.405 7.446 -26.373 1.00 74.31 203 ASP A N 1
ATOM 1611 C CA . ASP A 1 203 ? 22.422 7.960 -27.279 1.00 74.31 203 ASP A CA 1
ATOM 1612 C C . ASP A 1 203 ? 22.513 9.479 -27.108 1.00 74.31 203 ASP A C 1
ATOM 1614 O O . ASP A 1 203 ? 21.748 10.241 -27.693 1.00 74.31 203 ASP A O 1
ATOM 1618 N N . GLU A 1 204 ? 23.449 9.930 -26.273 1.00 66.19 204 GLU A N 1
ATOM 1619 C CA . GLU A 1 204 ? 23.657 11.357 -25.990 1.00 66.19 204 GLU A CA 1
ATOM 1620 C C . GLU A 1 204 ? 24.128 12.157 -27.223 1.00 66.19 204 GLU A C 1
ATOM 1622 O O . GLU A 1 204 ? 24.110 13.388 -27.199 1.00 66.19 204 GLU A O 1
ATOM 1627 N N . SER A 1 205 ? 24.532 11.476 -28.304 1.00 60.94 205 SER A N 1
ATOM 1628 C CA . SER A 1 205 ? 25.001 12.092 -29.550 1.00 60.94 205 SER A CA 1
ATOM 1629 C C . SER A 1 205 ? 23.922 12.204 -30.636 1.00 60.94 205 SER A C 1
ATOM 1631 O O . SER A 1 205 ? 24.073 12.998 -31.570 1.00 60.94 205 SER A O 1
ATOM 1633 N N . ALA A 1 206 ? 22.810 11.478 -30.496 1.00 59.62 206 ALA A N 1
ATOM 1634 C CA . ALA A 1 206 ? 21.695 11.511 -31.434 1.00 59.62 206 ALA A CA 1
ATOM 1635 C C . ALA A 1 206 ? 20.803 12.743 -31.197 1.00 59.62 206 ALA A C 1
ATOM 1637 O O . ALA A 1 206 ? 20.253 12.954 -30.114 1.00 59.62 206 ALA A O 1
ATOM 1638 N N . LYS A 1 207 ? 20.619 13.571 -32.233 1.00 56.34 207 LYS A N 1
ATOM 1639 C CA . LYS A 1 207 ? 19.555 14.588 -32.243 1.00 56.34 207 LYS A CA 1
ATOM 1640 C C . LYS A 1 207 ? 18.226 13.897 -32.529 1.00 56.34 207 LYS A C 1
ATOM 1642 O O . LYS A 1 207 ? 18.195 12.961 -33.318 1.00 56.34 207 LYS A O 1
ATOM 1647 N N . ALA A 1 208 ? 17.143 14.371 -31.914 1.00 56.53 208 ALA A N 1
ATOM 1648 C CA . ALA A 1 208 ? 15.806 13.879 -32.230 1.00 56.53 208 ALA A CA 1
ATOM 1649 C C . ALA A 1 208 ? 15.531 14.071 -33.733 1.00 56.53 208 ALA A C 1
ATOM 1651 O O . ALA A 1 208 ? 15.531 15.204 -34.223 1.00 56.53 208 ALA A O 1
ATOM 1652 N N . GLU A 1 209 ? 15.374 12.971 -34.464 1.00 55.16 209 GLU A N 1
ATOM 1653 C CA . GLU A 1 209 ? 15.071 12.983 -35.895 1.00 55.16 209 GLU A CA 1
ATOM 1654 C C . GLU A 1 209 ? 13.555 13.070 -36.111 1.00 55.16 209 GLU A C 1
ATOM 1656 O O . GLU A 1 209 ? 12.762 12.697 -35.245 1.00 55.16 209 GLU A O 1
ATOM 1661 N N . ALA A 1 210 ? 13.134 13.607 -37.261 1.00 51.47 210 ALA A N 1
ATOM 1662 C CA . ALA A 1 210 ? 11.720 13.659 -37.617 1.00 51.47 210 ALA A CA 1
ATOM 1663 C C . ALA A 1 210 ? 11.149 12.233 -37.669 1.00 51.47 210 ALA A C 1
ATOM 1665 O O . ALA A 1 210 ? 11.749 11.358 -38.288 1.00 51.47 210 ALA A O 1
ATOM 1666 N N . ILE A 1 211 ? 10.008 12.025 -37.005 1.00 52.41 211 ILE A N 1
ATOM 1667 C CA . ILE A 1 211 ? 9.325 10.732 -36.861 1.00 52.41 211 ILE A CA 1
ATOM 1668 C C . ILE A 1 211 ? 9.165 10.093 -38.248 1.00 52.41 211 ILE A C 1
ATOM 1670 O O . ILE A 1 211 ? 8.387 10.577 -39.070 1.00 52.41 211 ILE A O 1
ATOM 1674 N N . SER A 1 212 ? 9.931 9.038 -38.519 1.00 50.81 212 SER A N 1
ATOM 1675 C CA . SER A 1 212 ? 9.742 8.174 -39.681 1.00 50.81 212 SER A CA 1
ATOM 1676 C C . SER A 1 212 ? 8.647 7.145 -39.385 1.00 50.81 212 SER A C 1
ATOM 1678 O O . SER A 1 212 ? 8.359 6.863 -38.221 1.00 50.81 212 SER A O 1
ATOM 1680 N N . GLU A 1 213 ? 8.014 6.607 -40.433 1.00 46.59 213 GLU A N 1
ATOM 1681 C CA . GLU A 1 213 ? 6.991 5.548 -40.365 1.00 46.59 213 GLU A CA 1
ATOM 1682 C C . GLU A 1 213 ? 7.596 4.233 -39.846 1.00 46.59 213 GLU A C 1
ATOM 1684 O O . GLU A 1 213 ? 7.878 3.297 -40.589 1.00 46.59 213 GLU A O 1
ATOM 1689 N N . SER A 1 214 ? 7.867 4.197 -38.550 1.00 53.69 214 SER A N 1
ATOM 1690 C CA . SER A 1 214 ? 8.422 3.070 -37.822 1.00 53.69 214 SER A CA 1
ATOM 1691 C C . SER A 1 214 ? 7.421 2.670 -36.741 1.00 53.69 214 SER A C 1
ATOM 1693 O O . SER A 1 214 ? 6.955 3.528 -35.994 1.00 53.69 214 SER A O 1
ATOM 1695 N N . ASP A 1 215 ? 7.147 1.370 -36.616 1.00 59.00 215 ASP A N 1
ATOM 1696 C CA . ASP A 1 215 ? 6.307 0.810 -35.544 1.00 59.00 215 ASP A CA 1
ATOM 1697 C C . ASP A 1 215 ? 6.970 0.904 -34.150 1.00 59.00 215 ASP A C 1
ATOM 1699 O O . ASP A 1 215 ? 6.345 0.588 -33.136 1.00 59.00 215 ASP A O 1
ATOM 1703 N N . ASP A 1 216 ? 8.234 1.344 -34.072 1.00 67.25 216 ASP A N 1
ATOM 1704 C CA . ASP A 1 216 ? 8.914 1.628 -32.808 1.00 67.25 216 ASP A CA 1
ATOM 1705 C C . ASP A 1 216 ? 8.352 2.900 -32.153 1.00 67.25 216 ASP A C 1
ATOM 1707 O O . ASP A 1 216 ? 8.503 4.015 -32.655 1.00 67.25 216 ASP A O 1
ATOM 1711 N N . ILE A 1 217 ? 7.759 2.728 -30.972 1.00 68.62 217 ILE A N 1
ATOM 1712 C CA . ILE A 1 217 ? 7.239 3.796 -30.107 1.00 68.62 217 ILE A CA 1
ATOM 1713 C C . ILE A 1 217 ? 8.305 4.816 -29.666 1.00 68.62 217 ILE A C 1
ATOM 1715 O O . ILE A 1 217 ? 7.951 5.893 -29.179 1.00 68.62 217 ILE A O 1
ATOM 1719 N N . TYR A 1 218 ? 9.593 4.494 -29.823 1.00 67.50 218 TYR A N 1
ATOM 1720 C CA . TYR A 1 218 ? 10.726 5.382 -29.565 1.00 67.50 218 TYR A CA 1
ATOM 1721 C C . TYR A 1 218 ? 11.333 6.004 -30.832 1.00 67.50 218 TYR A C 1
ATOM 1723 O O . TYR A 1 218 ? 12.333 6.720 -30.732 1.00 67.50 218 TYR A O 1
ATOM 1731 N N . ALA A 1 219 ? 10.744 5.793 -32.014 1.00 64.38 219 ALA A N 1
ATOM 1732 C CA . ALA A 1 219 ? 11.243 6.363 -33.263 1.00 64.38 219 ALA A CA 1
ATOM 1733 C C . ALA A 1 219 ? 11.404 7.891 -33.177 1.00 64.38 219 ALA A C 1
ATOM 1735 O O . ALA A 1 219 ? 10.492 8.615 -32.776 1.00 64.38 219 ALA A O 1
ATOM 1736 N N . GLY A 1 220 ? 12.588 8.385 -33.548 1.00 64.75 220 GLY A N 1
ATOM 1737 C CA . GLY A 1 220 ? 12.935 9.808 -33.473 1.00 64.75 220 GLY A CA 1
ATOM 1738 C C . GLY A 1 220 ? 13.403 10.294 -32.094 1.00 64.75 220 GLY A C 1
ATOM 1739 O O . GLY A 1 220 ? 13.788 11.456 -31.968 1.00 64.75 220 GLY A O 1
ATOM 1740 N N . PHE A 1 221 ? 13.438 9.439 -31.064 1.00 66.75 221 PHE A N 1
ATOM 1741 C CA . PHE A 1 221 ? 14.023 9.759 -29.758 1.00 66.75 221 PHE A CA 1
ATOM 1742 C C . PHE A 1 221 ? 15.416 9.129 -29.591 1.00 66.75 221 PHE A C 1
ATOM 1744 O O . PHE A 1 221 ? 15.665 8.036 -30.094 1.00 66.75 221 PHE A O 1
ATOM 1751 N N . PRO A 1 222 ? 16.330 9.753 -28.821 1.00 72.75 222 PRO A N 1
ATOM 1752 C CA . PRO A 1 222 ? 17.663 9.206 -28.543 1.00 72.75 222 PRO A CA 1
ATOM 1753 C C . PRO A 1 222 ? 17.629 8.034 -27.543 1.00 72.75 222 PRO A C 1
ATOM 1755 O O . PRO A 1 222 ? 18.601 7.791 -26.831 1.00 72.75 222 PRO A O 1
ATOM 1758 N N . ILE A 1 223 ? 16.495 7.342 -27.419 1.00 75.12 223 ILE A N 1
ATOM 1759 C CA . ILE A 1 223 ? 16.276 6.269 -26.453 1.00 75.12 223 ILE A CA 1
ATOM 1760 C C . ILE A 1 223 ? 15.955 4.996 -27.224 1.00 75.12 223 ILE A C 1
ATOM 1762 O O . ILE A 1 223 ? 15.060 4.994 -28.057 1.00 75.12 223 ILE A O 1
ATOM 1766 N N . ARG A 1 224 ? 16.654 3.905 -26.910 1.00 79.12 224 ARG A N 1
ATOM 1767 C CA . ARG A 1 224 ? 16.295 2.550 -27.351 1.00 79.12 224 ARG A CA 1
ATOM 1768 C C . ARG A 1 224 ? 15.998 1.694 -26.138 1.00 79.12 224 ARG A C 1
ATOM 1770 O O . ARG A 1 224 ? 16.672 1.845 -25.117 1.00 79.12 224 ARG A O 1
ATOM 1777 N N . VAL A 1 225 ? 15.007 0.817 -26.239 1.00 80.44 225 VAL A N 1
ATOM 1778 C CA . VAL A 1 225 ? 14.591 -0.050 -25.136 1.00 80.44 225 VAL A CA 1
ATOM 1779 C C . VAL A 1 225 ? 14.556 -1.498 -25.600 1.00 80.44 225 VAL A C 1
ATOM 1781 O O . VAL A 1 225 ? 13.988 -1.810 -26.638 1.00 80.44 225 VAL A O 1
ATOM 1784 N N . GLU A 1 226 ? 15.167 -2.372 -24.810 1.00 85.12 226 GLU A N 1
ATOM 1785 C CA . GLU A 1 226 ? 15.264 -3.805 -25.059 1.00 85.12 226 GLU A CA 1
ATOM 1786 C C . GLU A 1 226 ? 14.763 -4.577 -23.839 1.00 85.12 226 GLU A C 1
ATOM 1788 O O . GLU A 1 226 ? 14.905 -4.141 -22.691 1.00 85.12 226 GLU A O 1
ATOM 1793 N N . ARG A 1 227 ? 14.188 -5.753 -24.086 1.00 85.62 227 ARG A N 1
ATOM 1794 C CA . ARG A 1 227 ? 13.794 -6.696 -23.043 1.00 85.62 227 ARG A CA 1
ATOM 1795 C C . ARG A 1 227 ? 14.862 -7.777 -22.920 1.00 85.62 227 ARG A C 1
ATOM 1797 O O . ARG A 1 227 ? 15.225 -8.396 -23.913 1.00 85.62 227 ARG A O 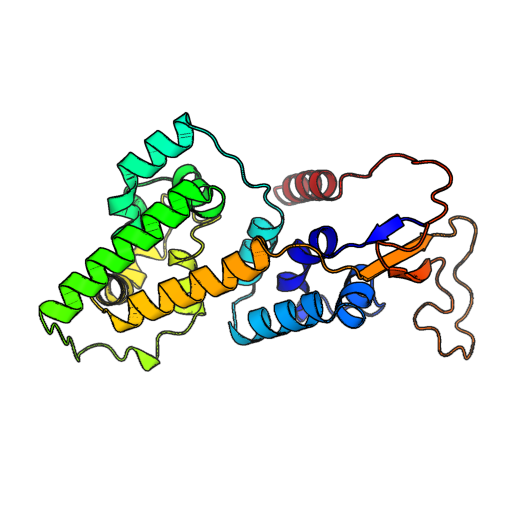1
ATOM 1804 N N . ALA A 1 228 ? 15.301 -8.037 -21.697 1.00 83.25 228 ALA A N 1
ATOM 1805 C CA . ALA A 1 228 ? 16.201 -9.131 -21.355 1.00 83.25 228 ALA A CA 1
ATOM 1806 C C . ALA A 1 228 ? 15.608 -9.962 -20.211 1.00 83.25 228 ALA A C 1
ATOM 1808 O O . ALA A 1 228 ? 14.781 -9.460 -19.440 1.00 83.25 228 ALA A O 1
ATOM 1809 N N . ASN A 1 229 ? 16.045 -11.215 -20.071 1.00 83.69 229 ASN A N 1
ATOM 1810 C CA . ASN A 1 229 ? 15.819 -11.969 -18.844 1.00 83.69 229 ASN A CA 1
ATOM 1811 C C . ASN A 1 229 ? 17.029 -11.841 -17.916 1.00 83.69 229 ASN A C 1
ATOM 1813 O O . ASN A 1 229 ? 18.168 -11.709 -18.353 1.00 83.69 229 ASN A O 1
ATOM 1817 N N . ARG A 1 230 ? 16.790 -11.930 -16.608 1.00 72.00 230 ARG A N 1
ATOM 1818 C CA . ARG A 1 230 ? 17.808 -11.803 -15.554 1.00 72.00 230 ARG A CA 1
ATOM 1819 C C . ARG A 1 230 ? 18.921 -12.861 -15.638 1.00 72.00 230 ARG A C 1
ATOM 1821 O O . ARG A 1 230 ? 19.969 -12.669 -15.031 1.00 72.00 230 ARG A O 1
ATOM 1828 N N . GLY A 1 231 ? 18.679 -13.962 -16.356 1.00 61.75 231 GLY A N 1
ATOM 1829 C CA . GLY A 1 231 ? 19.644 -15.033 -16.620 1.00 61.75 231 GLY A CA 1
ATOM 1830 C C . GLY A 1 231 ? 20.424 -14.893 -17.931 1.00 61.75 231 GLY A C 1
ATOM 1831 O O . GLY A 1 231 ? 21.349 -15.670 -18.153 1.00 61.75 231 GLY A O 1
ATOM 1832 N N . ASP A 1 232 ? 20.082 -13.924 -18.781 1.00 60.97 232 ASP A N 1
ATOM 1833 C CA . ASP A 1 232 ? 20.823 -13.656 -20.010 1.00 60.97 232 ASP A CA 1
ATOM 1834 C C . ASP A 1 232 ? 22.065 -12.816 -19.658 1.00 60.97 232 ASP A C 1
ATOM 1836 O O . ASP A 1 232 ? 21.970 -11.844 -18.904 1.00 60.97 232 ASP A O 1
ATOM 1840 N N . GLU A 1 233 ? 23.249 -13.183 -20.167 1.00 47.66 233 GLU A N 1
ATOM 1841 C CA . GLU A 1 233 ? 24.479 -12.407 -19.958 1.00 47.66 233 GLU A CA 1
ATOM 1842 C C . GLU A 1 233 ? 24.338 -11.018 -20.592 1.00 47.66 233 GLU A C 1
ATOM 1844 O O . GLU A 1 233 ? 24.609 -10.794 -21.773 1.00 47.66 233 GLU A O 1
ATOM 1849 N N . VAL A 1 234 ? 23.923 -10.044 -19.785 1.00 52.06 234 VAL A N 1
ATOM 1850 C CA . VAL A 1 234 ? 23.975 -8.642 -20.173 1.00 52.06 234 VAL A CA 1
ATOM 1851 C C . VAL A 1 234 ? 25.445 -8.239 -20.165 1.00 52.06 234 VAL A C 1
ATOM 1853 O O . VAL A 1 234 ? 26.042 -8.078 -19.100 1.00 52.06 234 VAL A O 1
ATOM 1856 N N . ASN A 1 235 ? 26.034 -8.071 -21.352 1.00 42.72 235 ASN A N 1
ATOM 1857 C CA . ASN A 1 235 ? 27.370 -7.499 -21.540 1.00 42.72 235 ASN A CA 1
ATOM 1858 C C . ASN A 1 235 ? 27.375 -6.036 -21.050 1.00 42.72 235 ASN A C 1
ATOM 1860 O O . ASN A 1 235 ? 27.239 -5.077 -21.812 1.00 42.72 235 ASN A O 1
ATOM 1864 N N . ALA A 1 236 ? 27.465 -5.860 -19.733 1.00 43.19 236 ALA A N 1
ATOM 1865 C CA . ALA A 1 236 ? 27.517 -4.577 -19.060 1.00 43.19 236 ALA A CA 1
ATOM 1866 C C . ALA A 1 236 ? 28.944 -4.023 -19.146 1.00 43.19 236 ALA A C 1
ATOM 1868 O O . ALA A 1 236 ? 29.718 -4.069 -18.191 1.00 43.19 236 ALA A O 1
ATOM 1869 N N . GLY A 1 237 ? 29.299 -3.495 -20.318 1.00 37.91 237 GLY A N 1
ATOM 1870 C CA . GLY A 1 237 ? 30.459 -2.623 -20.452 1.00 37.91 237 GLY A CA 1
ATOM 1871 C C . GLY A 1 237 ? 30.339 -1.446 -19.478 1.00 37.91 237 GLY A C 1
ATOM 1872 O O . GLY A 1 237 ? 29.404 -0.658 -19.580 1.00 37.91 237 GLY A O 1
ATOM 1873 N N . GLN A 1 238 ? 31.277 -1.390 -18.529 1.00 36.56 238 GLN A N 1
ATOM 1874 C CA . GLN A 1 238 ? 31.580 -0.303 -17.590 1.00 36.56 238 GLN A CA 1
ATOM 1875 C C . GLN A 1 238 ? 30.390 0.360 -16.873 1.00 36.56 238 GLN A C 1
ATOM 1877 O O . GLN A 1 238 ? 29.740 1.281 -17.361 1.00 36.56 238 GLN A O 1
ATOM 1882 N N . LEU A 1 239 ? 30.215 -0.050 -15.612 1.00 44.31 239 LEU A N 1
ATOM 1883 C CA . LEU A 1 239 ? 29.529 0.687 -14.550 1.00 44.31 239 LEU A CA 1
ATOM 1884 C C . LEU A 1 239 ? 30.016 2.148 -14.481 1.00 44.31 239 LEU A C 1
ATOM 1886 O O . LEU A 1 239 ? 31.005 2.457 -13.819 1.00 44.31 239 LEU A O 1
ATOM 1890 N N . ALA A 1 240 ? 29.292 3.054 -15.135 1.00 34.72 240 ALA A N 1
ATOM 1891 C CA . ALA A 1 240 ? 29.348 4.483 -14.862 1.00 34.72 240 ALA A CA 1
ATOM 1892 C C . ALA A 1 240 ? 28.237 4.842 -13.862 1.00 34.72 240 ALA A C 1
ATOM 1894 O O . ALA A 1 240 ? 27.068 4.522 -14.081 1.00 34.72 240 ALA A O 1
ATOM 1895 N N . SER A 1 241 ? 28.668 5.437 -12.746 1.00 35.50 241 SER A N 1
ATOM 1896 C CA . SER A 1 241 ? 27.922 5.996 -11.609 1.00 35.50 241 SER A CA 1
ATOM 1897 C C . SER A 1 241 ? 26.395 5.824 -11.601 1.00 35.50 241 SER A C 1
ATOM 1899 O O . SER A 1 241 ? 25.635 6.439 -12.351 1.00 35.50 241 SER A O 1
ATOM 1901 N N . THR A 1 242 ? 25.937 5.041 -10.627 1.00 32.62 242 THR A N 1
ATOM 1902 C CA . THR A 1 242 ? 24.550 4.964 -10.175 1.00 32.62 242 THR A CA 1
ATOM 1903 C C . THR A 1 242 ? 24.052 6.369 -9.830 1.00 32.62 242 THR A C 1
ATOM 1905 O O . THR A 1 242 ? 24.418 6.934 -8.801 1.00 32.62 242 THR A O 1
ATOM 1908 N N . ILE A 1 243 ? 23.213 6.958 -10.683 1.00 41.03 243 ILE A N 1
ATOM 1909 C CA . ILE A 1 243 ? 22.398 8.099 -10.266 1.00 41.03 243 ILE A CA 1
ATOM 1910 C C . ILE A 1 243 ? 21.337 7.522 -9.335 1.00 41.03 243 ILE A C 1
ATOM 1912 O O . ILE A 1 243 ? 20.437 6.803 -9.770 1.00 41.03 243 ILE A O 1
ATOM 1916 N N . ASP A 1 244 ? 21.476 7.808 -8.045 1.00 40.00 244 ASP A N 1
ATOM 1917 C CA . ASP A 1 244 ? 20.465 7.505 -7.042 1.00 40.00 244 ASP A CA 1
ATOM 1918 C C . ASP A 1 244 ? 19.230 8.381 -7.316 1.00 40.00 244 ASP A C 1
ATOM 1920 O O . ASP A 1 244 ? 19.123 9.524 -6.869 1.00 40.00 244 ASP A O 1
ATOM 1924 N N . LEU A 1 245 ? 18.292 7.852 -8.107 1.00 40.88 245 LEU A N 1
ATOM 1925 C CA . LEU A 1 245 ? 16.985 8.468 -8.360 1.00 40.88 245 LEU A CA 1
ATOM 1926 C C . LEU A 1 245 ? 16.224 8.752 -7.049 1.00 40.88 245 LEU A C 1
ATOM 1928 O O . LEU A 1 245 ? 15.443 9.704 -6.993 1.00 40.88 245 LEU A O 1
ATOM 1932 N N . GLY A 1 246 ? 16.504 8.002 -5.975 1.00 37.56 246 GLY A N 1
ATOM 1933 C CA . GLY A 1 246 ? 16.004 8.277 -4.628 1.00 37.56 246 GLY A CA 1
ATOM 1934 C C . GLY A 1 246 ? 16.598 9.550 -4.014 1.00 37.56 246 GLY A C 1
ATOM 1935 O O . GLY A 1 246 ? 15.886 10.308 -3.350 1.00 37.56 246 GLY A O 1
ATOM 1936 N N . ALA A 1 247 ? 17.869 9.855 -4.289 1.00 35.53 247 ALA A N 1
ATOM 1937 C CA . ALA A 1 247 ? 18.506 11.112 -3.891 1.00 35.53 247 ALA A CA 1
ATOM 1938 C C . ALA A 1 247 ? 17.988 12.312 -4.708 1.00 35.53 247 ALA A C 1
ATOM 1940 O O . ALA A 1 247 ? 17.748 13.383 -4.144 1.00 35.53 247 ALA A O 1
ATOM 1941 N N . ALA A 1 248 ? 17.727 12.126 -6.008 1.00 34.47 248 ALA A N 1
ATOM 1942 C CA . ALA A 1 248 ? 17.151 13.164 -6.869 1.00 34.47 248 ALA A CA 1
ATOM 1943 C C . ALA A 1 248 ? 15.730 13.582 -6.425 1.00 34.47 248 ALA A C 1
ATOM 1945 O O . ALA A 1 248 ? 15.361 14.756 -6.512 1.00 34.47 248 ALA A O 1
ATOM 1946 N N . LEU A 1 249 ? 14.945 12.650 -5.871 1.00 41.56 249 LEU A N 1
ATOM 1947 C CA . LEU A 1 249 ? 13.627 12.937 -5.293 1.00 41.56 249 LEU A CA 1
ATOM 1948 C C . LEU A 1 249 ? 13.710 13.728 -3.977 1.00 41.56 249 LEU A C 1
ATOM 1950 O O . LEU A 1 249 ? 12.899 14.631 -3.767 1.00 41.56 249 LEU A O 1
ATOM 1954 N N . LYS A 1 250 ? 14.715 13.471 -3.125 1.00 42.72 250 LYS A N 1
ATOM 1955 C CA . LYS A 1 250 ? 14.934 14.263 -1.897 1.00 42.72 250 LYS A CA 1
ATOM 1956 C C . LYS A 1 250 ? 15.246 15.731 -2.199 1.00 42.72 250 LYS A C 1
ATOM 1958 O O . LYS A 1 250 ? 14.775 16.604 -1.478 1.00 42.72 250 LYS A O 1
ATOM 1963 N N . GLN A 1 251 ? 15.984 16.022 -3.273 1.00 36.88 251 GLN A N 1
ATOM 1964 C CA . GLN A 1 251 ? 16.302 17.404 -3.654 1.00 36.88 251 GLN A CA 1
ATOM 1965 C C . GLN A 1 251 ? 15.102 18.176 -4.220 1.00 36.88 251 GLN A C 1
ATOM 1967 O O . GLN A 1 251 ? 14.986 19.377 -3.981 1.00 36.88 251 GLN A O 1
ATOM 1972 N N . LYS A 1 252 ? 14.178 17.513 -4.927 1.00 34.78 252 LYS A N 1
ATOM 1973 C CA . LYS A 1 252 ? 13.045 18.203 -5.566 1.00 34.78 252 LYS A CA 1
ATOM 1974 C C . LYS A 1 252 ? 11.959 18.640 -4.572 1.00 34.78 252 LYS A C 1
ATOM 1976 O O . LYS A 1 252 ? 11.311 19.659 -4.790 1.00 34.78 252 LYS A O 1
ATOM 1981 N N . VAL A 1 253 ? 11.806 17.933 -3.448 1.00 40.66 253 VAL A N 1
ATOM 1982 C CA . VAL A 1 253 ? 10.857 18.314 -2.381 1.00 40.66 253 VAL A CA 1
ATOM 1983 C C . VAL A 1 253 ? 11.354 19.532 -1.591 1.00 40.66 253 VAL A C 1
ATOM 1985 O O . VAL A 1 253 ? 10.551 20.391 -1.236 1.00 40.66 253 VAL A O 1
ATOM 1988 N N . SER A 1 254 ? 12.668 19.688 -1.408 1.00 37.69 254 SER A N 1
ATOM 1989 C CA . SER A 1 254 ? 13.238 20.892 -0.781 1.00 37.69 254 SER A CA 1
ATOM 1990 C C . SER A 1 254 ? 13.073 22.154 -1.635 1.00 37.69 254 SER A C 1
ATOM 1992 O O . SER A 1 254 ? 13.023 23.250 -1.093 1.00 37.69 254 SER A O 1
ATOM 1994 N N . ALA A 1 255 ? 12.945 22.012 -2.958 1.00 35.94 255 ALA A N 1
ATOM 1995 C CA . ALA A 1 255 ? 12.775 23.135 -3.882 1.00 35.94 255 ALA A CA 1
ATOM 1996 C C . ALA A 1 255 ? 11.312 23.591 -4.063 1.00 35.94 255 ALA A C 1
ATOM 1998 O O . ALA A 1 255 ? 11.076 24.579 -4.748 1.00 35.94 255 ALA A O 1
ATOM 1999 N N . THR A 1 256 ? 10.334 22.891 -3.471 1.00 35.41 256 THR A N 1
ATOM 2000 C CA . THR A 1 256 ? 8.898 23.236 -3.594 1.00 35.41 256 THR A CA 1
ATOM 2001 C C . THR A 1 256 ? 8.317 23.846 -2.305 1.00 35.41 256 THR A C 1
ATOM 2003 O O . THR A 1 256 ? 7.117 24.072 -2.218 1.00 35.41 256 THR A O 1
ATOM 2006 N N . ASN A 1 257 ? 9.168 24.125 -1.308 1.00 34.50 257 ASN A N 1
ATOM 2007 C CA . ASN A 1 257 ? 8.823 24.834 -0.068 1.00 34.50 257 ASN A CA 1
ATOM 2008 C C . ASN A 1 257 ? 9.558 26.188 0.023 1.00 34.50 257 ASN A C 1
ATOM 2010 O O . ASN A 1 257 ? 10.219 26.468 1.024 1.00 34.50 257 ASN A O 1
ATOM 2014 N N . LEU A 1 258 ? 9.461 27.000 -1.033 1.00 31.50 258 LEU A N 1
ATOM 2015 C CA . LEU A 1 258 ? 9.814 28.424 -1.056 1.00 31.50 258 LEU A CA 1
ATOM 2016 C C . LEU A 1 258 ? 8.733 29.194 -1.815 1.00 31.50 258 LEU A C 1
ATOM 2018 O O . LEU A 1 258 ? 8.334 28.705 -2.897 1.00 31.50 258 LEU A O 1
#

Foldseek 3Di:
DDKDWLLNLLLCLLVVPVVVCVDPFQDLSNVLCVVDPLNVVLSVLSVVLVADPVLSNLLSVLLNDAQDDDPVLLVVLVVCLVCLLLVVCLVDFQSSLSNCSRHPVSVVVSLVVLVVQLVVLVVVVDDPPPDDLVPDGSNLCSCSLRVHPPGSVPPPCPVVCPVVSVCCSRPSSNSVVSVVSNCSSVCSSVPDIAQKMKDKDADPPDQQDDADPDPDSCGSHSMDIDIDGNPDPDPPDDDDDDPPVVVVVVVVVVVVPD

Organism: NCBI:txid412755

Secondary structure (DSSP, 8-state):
-EEE-HHHHGGGTTGGG-GGG--SS--HHHHHHHH-HHHHHHHHHHHHTT--HHHHHHHHHHHHSPP---HHHHHHHHHTHHHHHTT-GGGS-HHHHHHHHH-HHHHHHHHHHHHHHHHHHHHTT---TTS-GGG--HHHHHHHH--TT--GGG-TTTTTTHHHHHHHHH-HHHHHHHHHHHHHHHHHHTPPPPSEEEEEEE-TT-------S-S-TTTTSSEEEEEEETTS------------HHHHHHHHHHTT--

Radius of gyration: 21.81 Å; chains: 1; bounding box: 58×44×64 Å